Protein AF-W7X7S1-F1 (afdb_monomer_lite)

Secondary structure (DSSP, 8-state):
-PPPPPHHHHHHHHHHHHHHHHHHHHH------SS--HHHHHHHHHHHHHHHHHHHHHTS-HHHHGGGSSTTS-HHHHHHHHHHHHHHHHHHHHTTPPPS-BEEEEETTTTEEEEE-TT--EEEE-----TT-HHHHT-GGGHHHHT-SS--HHHHHHHHHHHHHHHHTT-TTBHHHHHHHSPPPHHHHHHHHHHHHHHHTT-S-TTTTTTS----HHHHHHHHHHHHT-TTSS-HHHHHHHHHHHHHHHHHHHHHHHHHHHHHHHHHHH--

Structure (mmCIF, N/CA/C/O backbone):
data_AF-W7X7S1-F1
#
_entry.id   AF-W7X7S1-F1
#
loop_
_atom_site.group_PDB
_atom_site.id
_atom_site.type_symbol
_atom_site.label_atom_id
_atom_site.label_alt_id
_atom_site.label_comp_id
_atom_site.label_asym_id
_atom_site.label_entity_id
_atom_site.label_seq_id
_atom_site.pdbx_PDB_ins_code
_atom_site.Cartn_x
_atom_site.Cartn_y
_atom_site.Cartn_z
_atom_site.occupancy
_atom_site.B_iso_or_equiv
_atom_site.auth_seq_id
_atom_site.auth_comp_id
_atom_site.auth_asym_id
_atom_site.auth_atom_id
_atom_site.pdbx_PDB_model_num
ATOM 1 N N . MET A 1 1 ? -12.196 8.736 -43.553 1.00 37.75 1 MET A N 1
ATOM 2 C CA . MET A 1 1 ? -12.142 9.401 -42.230 1.00 37.75 1 MET A CA 1
ATOM 3 C C . MET A 1 1 ? -10.917 8.900 -41.478 1.00 37.75 1 MET A C 1
ATOM 5 O O . MET A 1 1 ? -10.893 7.739 -41.091 1.00 37.75 1 MET A O 1
ATOM 9 N N . ALA A 1 2 ? -9.877 9.723 -41.328 1.00 38.47 2 ALA A N 1
ATOM 10 C CA . ALA A 1 2 ? -8.700 9.343 -40.548 1.00 38.47 2 ALA A CA 1
ATOM 11 C C . ALA A 1 2 ? -9.082 9.256 -39.061 1.00 38.47 2 ALA A C 1
ATOM 13 O O . ALA A 1 2 ? -9.626 10.213 -38.507 1.00 38.47 2 ALA A O 1
ATOM 14 N N . LYS A 1 3 ? -8.842 8.102 -38.422 1.00 43.53 3 LYS A N 1
ATOM 15 C CA . LYS A 1 3 ? -9.019 7.946 -36.971 1.00 43.53 3 LYS A CA 1
ATOM 16 C C . LYS A 1 3 ? -8.130 8.980 -36.283 1.00 43.53 3 LYS A C 1
ATOM 18 O O . LYS A 1 3 ? -6.921 8.979 -36.508 1.00 43.53 3 LYS A O 1
ATOM 23 N N . LYS A 1 4 ? -8.724 9.859 -35.463 1.00 41.56 4 LYS A N 1
ATOM 24 C CA . LYS A 1 4 ? -7.955 10.756 -34.592 1.00 41.56 4 LYS A CA 1
ATOM 25 C C . LYS A 1 4 ? -6.937 9.895 -33.829 1.00 41.56 4 LYS A C 1
ATOM 27 O O . LYS A 1 4 ? -7.355 8.886 -33.251 1.00 41.56 4 LYS A O 1
ATOM 32 N N . PRO A 1 5 ? -5.635 10.232 -33.853 1.00 48.69 5 PRO A N 1
ATOM 33 C CA . PRO A 1 5 ? -4.655 9.516 -33.050 1.00 48.69 5 PRO A CA 1
ATOM 34 C C . PRO A 1 5 ? -5.134 9.523 -31.599 1.00 48.69 5 PRO A C 1
ATOM 36 O O . PRO A 1 5 ? -5.687 10.525 -31.134 1.00 48.69 5 PRO A O 1
ATOM 39 N N . SER A 1 6 ? -4.988 8.391 -30.904 1.00 66.31 6 SER A N 1
ATOM 40 C CA . SER A 1 6 ? -5.372 8.317 -29.496 1.00 66.31 6 SER A CA 1
ATOM 41 C C . SER A 1 6 ? -4.680 9.458 -28.747 1.00 66.31 6 SER A C 1
ATOM 43 O O . SER A 1 6 ? -3.518 9.762 -29.018 1.00 66.31 6 SER A O 1
ATOM 45 N N . LEU A 1 7 ? -5.389 10.113 -27.824 1.00 51.47 7 LEU A N 1
ATOM 46 C CA . LEU A 1 7 ? -4.859 11.222 -27.017 1.00 51.47 7 LEU A CA 1
ATOM 47 C C . LEU A 1 7 ? -3.473 10.882 -26.430 1.00 51.47 7 LEU A C 1
ATOM 49 O O . LEU A 1 7 ? -2.584 11.722 -26.364 1.00 51.47 7 LEU A O 1
ATOM 53 N N . TYR A 1 8 ? -3.273 9.603 -26.113 1.00 50.59 8 TYR A N 1
ATOM 54 C CA . TYR A 1 8 ? -2.011 8.996 -25.709 1.00 50.59 8 TYR A CA 1
ATOM 55 C C . TYR A 1 8 ? -0.860 9.164 -26.720 1.00 50.59 8 TYR A C 1
ATOM 57 O O . TYR A 1 8 ? 0.236 9.566 -26.335 1.00 50.59 8 TYR A O 1
ATOM 65 N N . LEU A 1 9 ? -1.084 8.880 -28.007 1.00 58.66 9 LEU A N 1
ATOM 66 C CA . LEU A 1 9 ? -0.082 9.057 -29.068 1.00 58.66 9 LEU A CA 1
ATOM 67 C C . LEU A 1 9 ? 0.233 10.536 -29.317 1.00 58.66 9 LEU A C 1
ATOM 69 O O . LEU A 1 9 ? 1.385 10.881 -29.567 1.00 58.66 9 LEU A O 1
ATOM 73 N N . PHE A 1 10 ? -0.772 11.406 -29.205 1.00 63.91 10 PHE A N 1
ATOM 74 C CA . PHE A 1 10 ? -0.585 12.851 -29.322 1.00 63.91 10 PHE A CA 1
ATOM 75 C C . PHE A 1 10 ? 0.275 13.403 -28.176 1.00 63.91 10 PHE A C 1
ATOM 77 O O . PHE A 1 10 ? 1.285 14.056 -28.426 1.00 63.91 10 PHE A O 1
ATOM 84 N N . ILE A 1 11 ? -0.062 13.051 -26.929 1.00 59.25 11 ILE A N 1
ATOM 85 C CA . ILE A 1 11 ? 0.716 13.418 -25.738 1.00 59.25 11 ILE A CA 1
ATOM 86 C C . ILE A 1 11 ? 2.153 12.884 -25.850 1.00 59.25 11 ILE A C 1
ATOM 88 O O . ILE A 1 11 ? 3.101 13.626 -25.598 1.00 59.25 11 ILE A O 1
ATOM 92 N N . LYS A 1 12 ? 2.338 11.635 -26.307 1.00 62.12 12 LYS A N 1
ATOM 93 C CA . LYS A 1 12 ? 3.671 11.056 -26.554 1.00 62.12 12 LYS A CA 1
ATOM 94 C C . LYS A 1 12 ? 4.497 11.856 -27.563 1.00 62.12 12 LYS A C 1
ATOM 96 O O . LYS A 1 12 ? 5.679 12.079 -27.314 1.00 62.12 12 LYS A O 1
ATOM 101 N N . ASN A 1 13 ? 3.900 12.283 -28.675 1.00 72.06 13 ASN A N 1
ATOM 102 C CA . ASN A 1 13 ? 4.604 13.060 -29.697 1.00 72.06 13 ASN A CA 1
ATOM 103 C C . ASN A 1 13 ? 4.961 14.471 -29.219 1.00 72.06 13 ASN A C 1
ATOM 105 O O . ASN A 1 13 ? 6.082 14.915 -29.450 1.00 72.06 13 ASN A O 1
ATOM 109 N N . GLU A 1 14 ? 4.058 15.156 -28.517 1.00 64.25 14 GLU A N 1
ATOM 110 C CA . GLU A 1 14 ? 4.333 16.495 -27.974 1.00 64.25 14 GLU A CA 1
ATOM 111 C C . GLU A 1 14 ? 5.438 16.473 -26.910 1.00 64.25 14 GLU A C 1
ATOM 113 O O . GLU A 1 14 ? 6.344 17.308 -26.917 1.00 64.25 14 GLU A O 1
ATOM 118 N N . LEU A 1 15 ? 5.438 15.466 -26.036 1.00 58.25 15 LEU A N 1
ATOM 119 C CA . LEU A 1 15 ? 6.494 15.293 -25.037 1.00 58.25 15 LEU A CA 1
ATOM 120 C C . LEU A 1 15 ? 7.846 14.946 -25.668 1.00 58.25 15 LEU A C 1
ATOM 122 O O . LEU A 1 15 ? 8.877 15.459 -25.230 1.00 58.25 15 LEU A O 1
ATOM 126 N N . LEU A 1 16 ? 7.849 14.118 -26.716 1.00 70.00 16 LEU A N 1
ATOM 127 C CA . LEU A 1 16 ? 9.053 13.827 -27.492 1.00 70.00 16 LEU A CA 1
ATOM 128 C C . LEU A 1 16 ? 9.583 15.095 -28.176 1.00 70.00 16 LEU A C 1
ATOM 130 O O . LEU A 1 16 ? 10.784 15.351 -28.146 1.00 70.00 16 LEU A O 1
ATOM 134 N N . LEU A 1 17 ? 8.701 15.925 -28.735 1.00 68.62 17 LEU A N 1
ATOM 135 C CA . LEU A 1 17 ? 9.069 17.208 -29.336 1.00 68.62 17 LEU A CA 1
ATOM 136 C C . LEU A 1 17 ? 9.639 18.187 -28.303 1.00 68.62 17 LEU A C 1
ATOM 138 O O . LEU A 1 17 ? 10.621 18.864 -28.603 1.00 68.62 17 LEU A O 1
ATOM 142 N N . LEU A 1 18 ? 9.080 18.255 -27.092 1.00 59.69 18 LEU A N 1
ATOM 143 C CA . LEU A 1 18 ? 9.618 19.072 -25.997 1.00 59.69 18 LEU A CA 1
ATOM 144 C C . LEU A 1 18 ? 10.996 18.583 -25.537 1.00 59.69 18 LEU A C 1
ATOM 146 O O . LEU A 1 18 ? 11.902 19.397 -25.361 1.00 59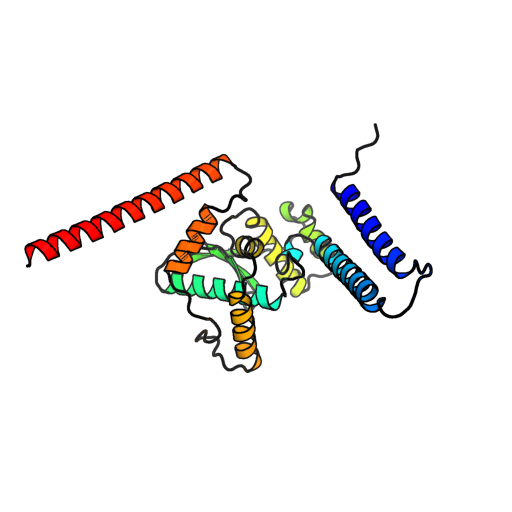.69 18 LEU A O 1
ATOM 150 N N . PHE A 1 19 ? 11.182 17.267 -25.417 1.00 66.25 19 PHE A N 1
ATOM 151 C CA . PHE A 1 19 ? 12.481 16.659 -25.126 1.00 66.25 19 PHE A CA 1
ATOM 152 C C . PHE A 1 19 ? 13.518 17.003 -26.208 1.00 66.25 19 PHE A C 1
ATOM 154 O O . PHE A 1 19 ? 14.609 17.479 -25.897 1.00 66.25 19 PHE A O 1
ATOM 161 N N . LEU A 1 20 ? 13.156 16.861 -27.487 1.00 67.56 20 LEU A N 1
ATOM 162 C CA . LEU A 1 20 ? 14.026 17.197 -28.618 1.00 67.56 20 LEU A CA 1
ATOM 163 C C . LEU A 1 20 ? 14.321 18.702 -28.712 1.00 67.56 20 LEU A C 1
ATOM 165 O O . LEU A 1 20 ? 15.444 19.078 -29.043 1.00 67.56 20 LEU A O 1
ATOM 169 N N . LYS A 1 21 ? 13.358 19.574 -28.384 1.00 65.19 21 LYS A N 1
ATOM 170 C CA . LYS A 1 21 ? 13.568 21.030 -28.280 1.00 65.19 21 LYS A CA 1
ATOM 171 C C . LYS A 1 21 ? 14.512 21.387 -27.129 1.00 65.19 21 LYS A C 1
ATOM 173 O O . LYS A 1 21 ? 15.369 22.245 -27.313 1.00 65.19 21 LYS A O 1
ATOM 178 N N . GLY A 1 22 ? 14.400 20.713 -25.982 1.00 62.06 22 GLY A N 1
ATOM 179 C CA . GLY A 1 22 ? 15.324 20.865 -24.854 1.00 62.06 22 GLY A CA 1
ATOM 180 C C . GLY A 1 22 ? 16.755 20.471 -25.224 1.00 62.06 22 GLY A C 1
ATOM 181 O O . GLY A 1 22 ? 17.686 21.237 -24.983 1.00 62.06 22 GLY A O 1
ATOM 182 N N . ILE A 1 23 ? 16.917 19.335 -25.912 1.00 63.84 23 ILE A N 1
ATOM 183 C CA . ILE A 1 23 ? 18.204 18.907 -26.477 1.00 63.84 23 ILE A CA 1
ATOM 184 C C . ILE A 1 23 ? 18.721 19.947 -27.474 1.00 63.84 23 ILE A C 1
ATOM 186 O O . ILE A 1 23 ? 19.863 20.378 -27.369 1.00 63.84 23 ILE A O 1
ATOM 190 N N . ARG A 1 24 ? 17.887 20.406 -28.410 1.00 63.81 24 ARG A N 1
ATOM 191 C CA . ARG A 1 24 ? 18.268 21.419 -29.404 1.00 63.81 24 ARG A CA 1
ATOM 192 C C . ARG A 1 24 ? 18.730 22.730 -28.758 1.00 63.81 24 ARG A C 1
ATOM 194 O O . ARG A 1 24 ? 19.729 23.288 -29.201 1.00 63.81 24 ARG A O 1
ATOM 201 N N . GLY A 1 25 ? 18.079 23.173 -27.682 1.00 61.69 25 GLY A N 1
ATOM 202 C CA . GLY A 1 25 ? 18.482 24.353 -26.910 1.00 61.69 25 GLY A CA 1
ATOM 203 C C . GLY A 1 25 ? 19.854 24.227 -26.234 1.00 61.69 25 GLY A C 1
ATOM 204 O O . GLY A 1 25 ? 20.519 25.238 -26.030 1.00 61.69 25 GLY A O 1
ATOM 205 N N . LEU A 1 26 ? 20.331 23.006 -25.947 1.00 57.81 26 LEU A N 1
ATOM 206 C CA . LEU A 1 26 ? 21.704 22.774 -25.469 1.00 57.81 26 LEU A CA 1
ATOM 207 C C . LEU A 1 26 ? 22.757 22.989 -26.568 1.00 57.81 26 LEU A C 1
ATOM 209 O O . LEU A 1 26 ? 23.916 23.270 -26.256 1.00 57.81 26 LEU A O 1
ATOM 213 N N . PHE A 1 27 ? 22.362 22.858 -27.837 1.00 60.88 27 PHE A N 1
ATOM 214 C CA . PHE A 1 27 ? 23.253 22.932 -28.997 1.00 60.88 27 PHE A CA 1
ATOM 215 C C . PHE A 1 27 ? 23.104 24.222 -29.817 1.00 60.88 27 PHE A C 1
ATOM 217 O O . PHE A 1 27 ? 24.008 24.548 -30.588 1.00 60.88 27 PHE A O 1
ATOM 224 N N . GLU A 1 28 ? 22.028 24.998 -29.640 1.00 61.91 28 GLU A N 1
ATOM 225 C CA . GLU A 1 28 ? 21.859 26.327 -30.247 1.00 61.91 28 GLU A CA 1
ATOM 226 C C . GLU A 1 28 ? 22.730 27.383 -29.537 1.00 61.91 28 GLU A C 1
ATOM 228 O O . GLU A 1 28 ? 22.270 28.319 -28.890 1.00 61.91 28 GLU A O 1
ATOM 233 N N . ASN A 1 29 ? 24.045 27.247 -29.706 1.00 60.19 29 ASN A N 1
ATOM 234 C CA . ASN A 1 29 ? 25.004 28.324 -29.496 1.00 60.19 29 ASN A CA 1
ATOM 235 C C . ASN A 1 29 ? 24.829 29.365 -30.611 1.00 60.19 29 ASN A C 1
ATOM 237 O O . ASN A 1 29 ? 25.402 29.227 -31.694 1.00 60.19 29 ASN A O 1
ATOM 241 N N . LYS A 1 30 ? 24.104 30.452 -30.344 1.00 53.31 30 LYS A N 1
ATOM 242 C CA . LYS A 1 30 ? 24.307 31.703 -31.085 1.00 53.31 30 LYS A CA 1
ATOM 243 C C . LYS A 1 30 ? 24.617 32.846 -30.129 1.00 53.31 30 LYS A C 1
ATOM 245 O O . LYS A 1 30 ? 23.735 33.469 -29.560 1.00 53.31 30 LYS A O 1
ATOM 250 N N . ALA A 1 31 ? 25.923 33.071 -30.001 1.00 55.34 31 ALA A N 1
ATOM 251 C CA . ALA A 1 31 ? 26.571 34.370 -29.879 1.00 55.34 31 ALA A CA 1
ATOM 252 C C . ALA A 1 31 ? 25.878 35.405 -28.974 1.00 55.34 31 ALA A C 1
ATOM 254 O O . ALA A 1 31 ? 25.166 36.273 -29.469 1.00 55.34 31 ALA A O 1
ATOM 255 N N . ARG A 1 32 ? 26.193 35.382 -27.672 1.00 49.09 32 ARG A N 1
ATOM 256 C CA . ARG A 1 32 ? 26.526 36.590 -26.891 1.00 49.09 32 ARG A CA 1
ATOM 257 C C . ARG A 1 32 ? 27.052 36.221 -25.499 1.00 49.09 32 ARG A C 1
ATOM 259 O O . ARG A 1 32 ? 26.349 35.642 -24.689 1.00 49.09 32 ARG A O 1
ATOM 266 N N . GLU A 1 33 ? 28.319 36.581 -25.313 1.00 51.03 33 GLU A N 1
ATOM 267 C CA . GLU A 1 33 ? 28.999 37.026 -24.091 1.00 51.03 33 GLU A CA 1
ATOM 268 C C . GLU A 1 33 ? 29.070 36.155 -22.822 1.00 51.03 33 GLU A C 1
ATOM 270 O O . GLU A 1 33 ? 28.316 35.226 -22.550 1.00 51.03 33 GLU A O 1
ATOM 275 N N . ARG A 1 34 ? 30.165 36.419 -22.104 1.00 55.31 34 ARG A N 1
ATOM 276 C CA . ARG A 1 34 ? 30.826 35.584 -21.101 1.00 55.31 34 ARG A CA 1
ATOM 277 C C . ARG A 1 34 ? 30.101 35.614 -19.745 1.00 55.31 34 ARG A C 1
ATOM 279 O O . ARG A 1 34 ? 29.514 36.611 -19.353 1.00 55.31 34 ARG A O 1
ATOM 286 N N . SER A 1 35 ? 30.291 34.529 -18.990 1.00 51.25 35 SER A N 1
ATOM 287 C CA . SER A 1 35 ? 30.115 34.389 -17.528 1.00 51.25 35 SER A CA 1
ATOM 288 C C . SER A 1 35 ? 28.756 33.949 -16.947 1.00 51.25 35 SER A C 1
ATOM 290 O O . SER A 1 35 ? 28.737 33.480 -15.816 1.00 51.25 35 SER A O 1
ATOM 292 N N . TYR A 1 36 ? 27.645 33.935 -17.694 1.00 53.59 36 TYR A N 1
ATOM 293 C CA . TYR A 1 36 ? 26.333 33.485 -17.159 1.00 53.59 36 TYR A CA 1
ATOM 294 C C . TYR A 1 36 ? 25.753 32.206 -17.805 1.00 53.59 36 TYR A C 1
ATOM 296 O O . TYR A 1 36 ? 24.580 31.883 -17.641 1.00 53.59 36 TYR A O 1
ATOM 304 N N . ASN A 1 37 ? 26.585 31.412 -18.489 1.00 61.56 37 ASN A N 1
ATOM 305 C CA . ASN A 1 37 ? 26.150 30.232 -19.259 1.00 61.56 37 ASN A CA 1
ATOM 306 C C . ASN A 1 37 ? 26.112 28.901 -18.483 1.00 61.56 37 ASN A C 1
ATOM 308 O O . ASN A 1 37 ? 25.784 27.870 -19.072 1.00 61.56 37 ASN A O 1
ATOM 312 N N . PHE A 1 38 ? 26.455 28.880 -17.191 1.00 71.94 38 PHE A N 1
ATOM 313 C CA . PHE A 1 38 ? 26.419 27.641 -16.406 1.00 71.94 38 PHE A CA 1
ATOM 314 C C . PHE A 1 38 ? 24.986 27.244 -16.034 1.00 71.94 38 PHE A C 1
ATOM 316 O O . PHE A 1 38 ? 24.574 26.118 -16.301 1.00 71.94 38 PHE A O 1
ATOM 323 N N . TYR A 1 39 ? 24.201 28.180 -15.493 1.00 73.00 39 TYR A N 1
ATOM 324 C CA . TYR A 1 39 ? 22.841 27.900 -15.025 1.00 73.00 39 TYR A CA 1
ATOM 325 C C . TYR A 1 39 ? 21.885 27.437 -16.135 1.00 73.00 39 TYR A C 1
ATOM 327 O O . TYR A 1 39 ? 21.202 26.441 -15.909 1.00 73.00 39 TYR A O 1
ATOM 335 N N . PRO A 1 40 ? 21.858 28.034 -17.347 1.00 77.88 40 PRO A N 1
ATOM 336 C CA . PRO A 1 40 ? 21.003 27.541 -18.429 1.00 77.88 40 PRO A CA 1
ATOM 337 C C . PRO A 1 40 ? 21.384 26.133 -18.901 1.00 77.88 40 PRO A C 1
ATOM 339 O O . PRO A 1 40 ? 20.506 25.324 -19.189 1.00 77.88 40 PRO A O 1
ATOM 342 N N . LYS A 1 41 ? 22.684 25.802 -18.932 1.00 76.75 41 LYS A N 1
ATOM 343 C CA . LYS A 1 41 ? 23.166 24.458 -19.295 1.00 76.75 41 LYS A CA 1
ATOM 344 C C . LYS A 1 41 ? 22.854 23.430 -18.212 1.00 76.75 41 LYS A C 1
ATOM 346 O O . LYS A 1 41 ? 22.391 22.340 -18.533 1.00 76.75 41 LYS A O 1
ATOM 351 N N . LEU A 1 42 ? 23.062 23.783 -16.942 1.00 76.88 42 LEU A N 1
ATOM 352 C CA . LEU A 1 42 ? 22.709 22.945 -15.797 1.00 76.88 42 LEU A CA 1
ATOM 353 C C . LEU A 1 42 ? 21.196 22.695 -15.754 1.00 76.88 42 LEU A C 1
ATOM 355 O O . LEU A 1 42 ? 20.767 21.559 -15.573 1.00 76.88 42 LEU A O 1
ATOM 359 N N . PHE A 1 43 ? 20.392 23.735 -15.983 1.00 77.25 43 PHE A N 1
ATOM 360 C CA . PHE A 1 43 ? 18.938 23.633 -16.042 1.00 77.25 43 PHE A CA 1
ATOM 361 C C . PHE A 1 43 ? 18.478 22.805 -17.245 1.00 77.25 43 PHE A C 1
ATOM 363 O O . PHE A 1 43 ? 17.632 21.933 -17.087 1.00 77.25 43 PHE A O 1
ATOM 370 N N . GLY A 1 44 ? 19.070 23.003 -18.427 1.00 78.12 44 GLY A N 1
ATOM 371 C CA . GLY A 1 44 ? 18.778 22.204 -19.620 1.00 78.12 44 GLY A CA 1
ATOM 372 C C . GLY A 1 44 ? 19.141 20.726 -19.445 1.00 78.12 44 GLY A C 1
ATOM 373 O O . GLY A 1 44 ? 18.346 19.851 -19.793 1.00 78.12 44 GLY A O 1
ATOM 374 N N . PHE A 1 45 ? 20.292 20.429 -18.834 1.00 79.81 45 PHE A N 1
ATOM 375 C CA . PHE A 1 45 ? 20.673 19.064 -18.467 1.00 79.81 45 PHE A CA 1
ATOM 376 C C . PHE A 1 45 ? 19.707 18.474 -17.435 1.00 79.81 45 PHE A C 1
ATOM 378 O O . PHE A 1 45 ? 19.206 17.371 -17.633 1.00 79.81 45 PHE A O 1
ATOM 385 N N . GLY A 1 46 ? 19.379 19.227 -16.381 1.00 79.88 46 GLY A N 1
ATOM 386 C CA . GLY A 1 46 ? 18.420 18.824 -15.355 1.00 79.88 46 GLY A CA 1
ATOM 387 C C . GLY A 1 46 ? 17.030 18.543 -15.925 1.00 79.88 46 GLY A C 1
ATOM 388 O O . GLY A 1 46 ? 16.446 17.511 -15.614 1.00 79.88 46 GLY A O 1
ATOM 389 N N . ALA A 1 47 ? 16.529 19.396 -16.819 1.00 78.88 47 ALA A N 1
ATOM 390 C CA . ALA A 1 47 ? 15.250 19.218 -17.501 1.00 78.88 47 ALA A CA 1
ATOM 391 C C . ALA A 1 47 ? 15.262 18.010 -18.448 1.00 78.88 47 ALA A C 1
ATOM 393 O O . ALA A 1 47 ? 14.289 17.261 -18.495 1.00 78.88 47 ALA A O 1
ATOM 394 N N . THR A 1 48 ? 16.368 17.777 -19.163 1.00 78.31 48 THR A N 1
ATOM 395 C CA . THR A 1 48 ? 16.529 16.610 -20.049 1.00 78.31 48 THR A CA 1
ATOM 396 C C . THR A 1 48 ? 16.592 15.314 -19.244 1.00 78.31 48 THR A C 1
ATOM 398 O O . THR A 1 48 ? 15.901 14.349 -19.567 1.00 78.31 48 THR A O 1
ATOM 401 N N . PHE A 1 49 ? 17.376 15.301 -18.163 1.00 81.81 49 PHE A N 1
ATOM 402 C CA . PHE A 1 49 ? 17.480 14.177 -17.238 1.00 81.81 49 PHE A CA 1
ATOM 403 C C . PHE A 1 49 ? 16.119 13.892 -16.599 1.00 81.81 49 PHE A C 1
ATOM 405 O O . PHE A 1 49 ? 15.595 12.789 -16.731 1.00 81.81 49 PHE A O 1
ATOM 412 N N . PHE A 1 50 ? 15.485 14.904 -16.003 1.00 80.25 50 PHE A N 1
ATOM 413 C CA . PHE A 1 50 ? 14.146 14.789 -15.432 1.00 80.25 50 PHE A CA 1
ATOM 414 C C . PHE A 1 50 ? 13.133 14.285 -16.465 1.00 80.25 50 PHE A C 1
ATOM 416 O O . PHE A 1 50 ? 12.420 13.327 -16.187 1.00 80.25 50 PHE A O 1
ATOM 423 N N . GLY A 1 51 ? 13.118 14.856 -17.673 1.00 79.75 51 GLY A N 1
ATOM 424 C CA . GLY A 1 51 ? 12.242 14.439 -18.767 1.00 79.75 51 GLY A CA 1
ATOM 425 C C . GLY A 1 51 ? 12.451 12.981 -19.180 1.00 79.75 51 GLY A C 1
ATOM 426 O O . GLY A 1 51 ? 11.474 12.252 -19.343 1.00 79.75 51 GLY A O 1
ATOM 427 N N . TYR A 1 52 ? 13.702 12.518 -19.277 1.00 83.56 52 TYR A N 1
ATOM 428 C CA . TYR A 1 52 ? 14.024 11.118 -19.568 1.00 83.56 52 TYR A CA 1
ATOM 429 C C . TYR A 1 52 ? 13.519 10.169 -18.475 1.00 83.56 52 TYR A C 1
ATOM 431 O O . TYR A 1 52 ? 12.837 9.189 -18.782 1.00 83.56 52 TYR A O 1
ATOM 439 N N . PHE A 1 53 ? 13.805 10.458 -17.200 1.00 81.06 53 PHE A N 1
ATOM 440 C CA . PHE A 1 53 ? 13.317 9.631 -16.091 1.00 81.06 53 PHE A CA 1
ATOM 441 C C . PHE A 1 53 ? 11.793 9.672 -15.984 1.00 81.06 53 PHE A C 1
ATOM 443 O O . PHE A 1 53 ? 11.178 8.647 -15.693 1.00 81.06 53 PHE A O 1
ATOM 450 N N . TRP A 1 54 ? 11.181 10.818 -16.278 1.00 80.19 54 TRP A N 1
ATOM 451 C CA . TRP A 1 54 ? 9.735 10.990 -16.241 1.00 80.19 54 TRP A CA 1
ATOM 452 C C . TRP A 1 54 ? 9.072 10.163 -17.327 1.00 80.19 54 TRP A C 1
ATOM 454 O O . TRP A 1 54 ? 8.198 9.357 -17.023 1.00 80.19 54 TRP A O 1
ATOM 464 N N . LEU A 1 55 ? 9.560 10.256 -18.564 1.00 77.25 55 LEU A N 1
ATOM 465 C CA . LEU A 1 55 ? 9.091 9.423 -19.668 1.00 77.25 55 LEU A CA 1
ATOM 466 C C . LEU A 1 55 ? 9.301 7.937 -19.379 1.00 77.25 55 LEU A C 1
ATOM 468 O O . LEU A 1 55 ? 8.373 7.147 -19.544 1.00 77.25 55 LEU A O 1
ATOM 472 N N . LYS A 1 56 ? 10.485 7.545 -18.896 1.00 81.31 56 LYS A N 1
ATOM 473 C CA . LYS A 1 56 ? 10.768 6.153 -18.523 1.00 81.31 56 LYS A CA 1
ATOM 474 C C . LYS A 1 56 ? 9.798 5.652 -17.452 1.00 81.31 56 LYS A C 1
ATOM 476 O O . LYS A 1 56 ? 9.381 4.500 -17.524 1.00 81.31 56 LYS A O 1
ATOM 481 N N . GLN A 1 57 ? 9.425 6.497 -16.491 1.00 79.44 57 GLN A N 1
ATOM 482 C CA . GLN A 1 57 ? 8.445 6.158 -15.464 1.00 79.44 57 GLN A CA 1
ATOM 483 C C . GLN A 1 57 ? 7.031 6.041 -16.046 1.00 79.44 57 GLN A C 1
ATOM 485 O O . GLN A 1 57 ? 6.383 5.028 -15.815 1.00 79.44 57 GLN A O 1
ATOM 490 N N . GLN A 1 58 ? 6.590 7.000 -16.869 1.00 75.44 58 GLN A N 1
ATOM 491 C CA . GLN A 1 58 ? 5.270 6.991 -17.522 1.00 75.44 58 GLN A CA 1
ATOM 492 C C . GLN A 1 58 ? 5.074 5.820 -18.500 1.00 75.44 58 GLN A C 1
ATOM 494 O O . GLN A 1 58 ? 3.946 5.430 -18.790 1.00 75.44 58 GLN A O 1
ATOM 499 N N . LEU A 1 59 ? 6.165 5.258 -19.028 1.00 77.50 59 LEU A N 1
ATOM 500 C CA . LEU A 1 59 ? 6.135 4.096 -19.919 1.00 77.50 59 LEU A CA 1
ATOM 501 C C . LEU A 1 59 ? 6.019 2.753 -19.185 1.00 77.50 59 LEU A C 1
ATOM 503 O O . LEU A 1 59 ? 5.738 1.746 -19.835 1.00 77.50 59 LEU A O 1
ATOM 507 N N . LYS A 1 60 ? 6.245 2.705 -17.867 1.00 77.62 60 LYS A N 1
ATOM 508 C CA . LYS A 1 60 ? 6.036 1.482 -17.078 1.00 77.62 60 LYS A CA 1
ATOM 509 C C . LYS A 1 60 ? 4.542 1.170 -16.972 1.00 77.62 60 LYS A C 1
ATOM 511 O O . LYS A 1 60 ? 3.721 2.081 -17.014 1.00 77.62 60 LYS A O 1
ATOM 516 N N . PHE A 1 61 ? 4.186 -0.100 -16.791 1.00 76.75 61 PHE A N 1
ATOM 517 C CA . PHE A 1 61 ? 2.812 -0.471 -16.443 1.00 76.75 61 PHE A CA 1
ATOM 518 C C . PHE A 1 61 ? 2.413 0.134 -15.096 1.00 76.75 61 PHE A C 1
ATOM 520 O O . PHE A 1 61 ? 3.269 0.305 -14.234 1.00 76.75 61 PHE A O 1
ATOM 527 N N . GLU A 1 62 ? 1.121 0.404 -14.893 1.00 74.88 62 GLU A N 1
ATOM 528 C CA . GLU A 1 62 ? 0.601 1.000 -13.652 1.00 74.88 62 GLU A CA 1
ATOM 529 C C . GLU A 1 62 ? 1.102 0.252 -12.408 1.00 74.88 62 GLU A C 1
ATOM 531 O O . GLU A 1 62 ? 1.641 0.870 -11.493 1.00 74.88 62 GLU A O 1
ATOM 536 N N . PHE A 1 63 ? 1.045 -1.084 -12.427 1.00 80.12 63 PHE A N 1
ATOM 537 C CA . PHE A 1 63 ? 1.582 -1.928 -11.359 1.00 80.12 63 PHE A CA 1
ATOM 538 C C . PHE A 1 63 ? 3.070 -1.678 -11.066 1.00 80.12 63 PHE A C 1
ATOM 540 O O . PHE A 1 63 ? 3.470 -1.623 -9.911 1.00 80.12 63 PHE A O 1
ATOM 547 N N . ASP A 1 64 ? 3.900 -1.489 -12.092 1.00 78.75 64 ASP A N 1
ATOM 548 C CA . ASP A 1 64 ? 5.332 -1.207 -11.926 1.00 78.75 64 ASP A CA 1
ATOM 549 C C . ASP A 1 64 ? 5.604 0.259 -11.545 1.00 78.75 64 ASP A C 1
ATOM 551 O O . ASP A 1 64 ? 6.688 0.594 -11.059 1.00 78.75 64 ASP A O 1
ATOM 555 N N . GLN A 1 65 ? 4.641 1.153 -11.787 1.00 77.69 65 GLN A N 1
ATOM 556 C CA . GLN A 1 65 ? 4.706 2.546 -11.355 1.00 77.69 65 GLN A CA 1
ATOM 557 C C . GLN A 1 65 ? 4.342 2.709 -9.884 1.00 77.69 65 GLN A C 1
ATOM 559 O O . GLN A 1 65 ? 4.801 3.672 -9.273 1.00 77.69 65 GLN A O 1
ATOM 564 N N . ARG A 1 66 ? 3.563 1.779 -9.320 1.00 74.31 66 ARG A N 1
ATOM 565 C CA . ARG A 1 66 ? 3.053 1.810 -7.946 1.00 74.31 66 ARG A CA 1
ATOM 566 C C . ARG A 1 66 ? 4.114 2.243 -6.909 1.00 74.31 66 ARG A C 1
ATOM 568 O O . ARG A 1 66 ? 3.932 3.283 -6.274 1.00 74.31 66 ARG A O 1
ATOM 575 N N . PRO A 1 67 ? 5.303 1.613 -6.822 1.00 73.31 67 PRO A N 1
ATOM 576 C CA . PRO A 1 67 ? 6.311 2.037 -5.849 1.00 73.31 67 PRO A CA 1
ATOM 577 C C . PRO A 1 67 ? 6.819 3.483 -6.015 1.00 73.31 67 PRO A C 1
ATOM 579 O O . PRO A 1 67 ? 7.394 4.036 -5.081 1.00 73.31 67 PRO A O 1
ATOM 582 N N . GLN A 1 68 ? 6.667 4.096 -7.198 1.00 72.94 68 GLN A N 1
ATOM 583 C CA . GLN A 1 68 ? 7.261 5.390 -7.557 1.00 72.94 68 GLN A CA 1
ATOM 584 C C . GLN A 1 68 ? 6.425 6.168 -8.593 1.00 72.94 68 GLN A C 1
ATOM 586 O O . GLN A 1 68 ? 6.926 6.527 -9.659 1.00 72.94 68 GLN A O 1
ATOM 591 N N . ILE A 1 69 ? 5.145 6.456 -8.334 1.00 67.50 69 ILE A N 1
ATOM 592 C CA . ILE A 1 69 ? 4.296 7.172 -9.321 1.00 67.50 69 ILE A CA 1
ATOM 593 C C . ILE A 1 69 ? 4.926 8.501 -9.754 1.00 67.50 69 ILE A C 1
ATOM 595 O O . ILE A 1 69 ? 4.841 8.907 -10.914 1.00 67.50 69 ILE A O 1
ATOM 599 N N . ASN A 1 70 ? 5.618 9.152 -8.823 1.00 69.75 70 ASN A N 1
ATOM 600 C CA . ASN A 1 70 ? 6.473 10.289 -9.098 1.00 69.75 70 ASN A CA 1
ATOM 601 C C . ASN A 1 70 ? 7.939 9.869 -8.906 1.00 69.75 70 ASN A C 1
ATOM 603 O O . ASN A 1 70 ? 8.277 9.246 -7.905 1.00 69.75 70 ASN A O 1
ATOM 607 N N . ILE A 1 71 ? 8.811 10.256 -9.841 1.00 71.75 71 ILE A N 1
ATOM 608 C CA . ILE A 1 71 ? 10.272 10.036 -9.789 1.00 71.75 71 ILE A CA 1
ATOM 609 C C . ILE A 1 71 ? 10.873 10.561 -8.480 1.00 71.75 71 ILE A C 1
ATOM 611 O O . ILE A 1 71 ? 11.887 10.062 -8.005 1.00 71.75 71 ILE A O 1
ATOM 615 N N . LEU A 1 72 ? 10.244 11.582 -7.895 1.00 73.88 72 LEU A N 1
ATOM 616 C CA . LEU A 1 72 ? 10.656 12.186 -6.632 1.00 73.88 72 LEU A CA 1
ATOM 617 C C . LEU A 1 72 ? 10.349 11.316 -5.407 1.00 73.88 72 LEU A C 1
ATOM 619 O O . LEU A 1 72 ? 10.678 11.719 -4.295 1.00 73.88 72 LEU A O 1
ATOM 623 N N . ILE A 1 73 ? 9.696 10.167 -5.588 1.00 81.12 73 ILE A N 1
ATOM 624 C CA . ILE A 1 73 ? 9.426 9.181 -4.544 1.00 81.12 73 ILE A CA 1
ATOM 625 C C . ILE A 1 73 ? 10.446 8.053 -4.692 1.00 81.12 73 ILE A C 1
ATOM 627 O O . ILE A 1 73 ? 10.281 7.197 -5.559 1.00 81.12 73 ILE A O 1
ATOM 631 N N . PRO A 1 74 ? 11.505 8.013 -3.868 1.00 84.38 74 PRO A N 1
ATOM 632 C CA . PRO A 1 74 ? 12.441 6.905 -3.883 1.00 84.38 74 PRO A CA 1
ATOM 633 C C . PRO A 1 74 ? 11.781 5.614 -3.394 1.00 84.38 74 PRO A C 1
ATOM 635 O O . PRO A 1 74 ? 10.946 5.623 -2.486 1.00 84.38 74 PRO A O 1
ATOM 638 N N . GLU A 1 75 ? 12.239 4.483 -3.933 1.00 85.75 75 GLU A N 1
ATOM 639 C CA . GLU A 1 75 ? 11.697 3.152 -3.619 1.00 85.75 75 GLU A CA 1
ATOM 640 C C . GLU A 1 75 ? 11.785 2.831 -2.128 1.00 85.75 75 GLU A C 1
ATOM 642 O O . GLU A 1 75 ? 10.837 2.318 -1.540 1.00 85.75 75 GLU A O 1
ATOM 647 N N . PHE A 1 76 ? 12.903 3.189 -1.492 1.00 88.12 76 PHE A N 1
ATOM 648 C CA . PHE A 1 76 ? 13.111 2.922 -0.072 1.00 88.12 76 PHE A CA 1
ATOM 649 C C . PHE A 1 76 ? 12.100 3.670 0.813 1.00 88.12 76 PHE A C 1
ATOM 651 O O . PHE A 1 76 ? 11.698 3.147 1.852 1.00 88.12 76 PHE A O 1
ATOM 658 N N . ILE A 1 77 ? 11.635 4.857 0.392 1.00 90.50 77 ILE A N 1
ATOM 659 C CA . ILE A 1 77 ? 10.595 5.597 1.119 1.00 90.50 77 ILE A CA 1
ATOM 660 C C . ILE A 1 77 ? 9.258 4.896 0.969 1.00 90.50 77 ILE A C 1
ATOM 662 O O . ILE A 1 77 ? 8.567 4.700 1.967 1.00 90.50 77 ILE A O 1
ATOM 666 N N . TYR A 1 78 ? 8.897 4.502 -0.254 1.00 89.88 78 TYR A N 1
ATOM 667 C CA . TYR A 1 78 ? 7.663 3.758 -0.489 1.00 89.88 78 TYR A CA 1
ATOM 668 C C . TYR A 1 78 ? 7.643 2.463 0.322 1.00 89.88 78 TYR A C 1
ATOM 670 O O . TYR A 1 78 ? 6.686 2.207 1.053 1.00 89.88 78 TYR A O 1
ATOM 678 N N . LYS A 1 79 ? 8.733 1.690 0.261 1.00 90.06 79 LYS A N 1
ATOM 679 C CA . LYS A 1 79 ? 8.892 0.443 1.009 1.00 90.06 79 LYS A CA 1
ATOM 680 C C . LYS A 1 79 ? 8.752 0.670 2.513 1.00 90.06 79 LYS A C 1
ATOM 682 O O . LYS A 1 79 ? 7.912 0.029 3.140 1.00 90.06 79 LYS A O 1
ATOM 687 N N . SER A 1 80 ? 9.503 1.621 3.074 1.00 91.38 80 SER A N 1
ATOM 688 C CA . SER A 1 80 ? 9.418 1.953 4.501 1.00 91.38 80 SER A CA 1
ATOM 689 C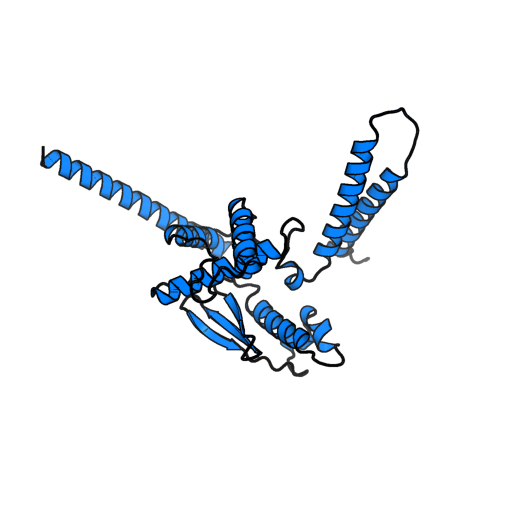 C . SER A 1 80 ? 8.002 2.371 4.903 1.00 91.38 80 SER A C 1
ATOM 691 O O . SER A 1 80 ? 7.480 1.904 5.915 1.00 91.38 80 SER A O 1
ATOM 693 N N . ARG A 1 81 ? 7.335 3.194 4.086 1.00 91.06 81 ARG A N 1
ATOM 694 C CA . ARG A 1 81 ? 5.960 3.634 4.337 1.00 91.06 81 ARG A CA 1
ATOM 695 C C . ARG A 1 81 ? 4.981 2.465 4.315 1.00 91.06 81 ARG A C 1
ATOM 697 O O . ARG A 1 81 ? 4.139 2.366 5.206 1.00 91.06 81 ARG A O 1
ATOM 704 N N . ARG A 1 82 ? 5.088 1.590 3.316 1.00 92.19 82 ARG A N 1
ATOM 705 C CA . ARG A 1 82 ? 4.235 0.409 3.180 1.00 92.19 82 ARG A CA 1
ATOM 706 C C . ARG A 1 82 ? 4.383 -0.512 4.378 1.00 92.19 82 ARG A C 1
ATOM 708 O O . ARG A 1 82 ? 3.382 -0.849 5.000 1.00 92.19 82 ARG A O 1
ATOM 715 N N . GLU A 1 83 ? 5.612 -0.868 4.730 1.00 91.38 83 GLU A N 1
ATOM 716 C CA . GLU A 1 83 ? 5.874 -1.750 5.866 1.00 91.38 83 GLU A CA 1
ATOM 717 C C . GLU A 1 83 ? 5.430 -1.131 7.194 1.00 91.38 83 GLU A C 1
ATOM 719 O O . GLU A 1 83 ? 4.802 -1.815 7.999 1.00 91.38 83 GLU A O 1
ATOM 724 N N . HIS A 1 84 ? 5.650 0.176 7.384 1.00 91.94 84 HIS A N 1
ATOM 725 C CA . HIS A 1 84 ? 5.158 0.901 8.558 1.00 91.94 84 HIS A CA 1
ATOM 726 C C . HIS A 1 84 ? 3.635 0.801 8.666 1.00 91.94 84 HIS A C 1
ATOM 728 O O . HIS A 1 84 ? 3.124 0.467 9.730 1.00 91.94 84 HIS A O 1
ATOM 734 N N . HIS A 1 85 ? 2.901 1.020 7.571 1.00 91.56 85 HIS A N 1
ATOM 735 C CA . HIS A 1 85 ? 1.446 0.870 7.561 1.00 91.56 85 HIS A CA 1
ATOM 736 C C . HIS A 1 85 ? 1.002 -0.572 7.839 1.00 91.56 85 HIS A C 1
ATOM 738 O O . HIS A 1 85 ? 0.144 -0.768 8.696 1.00 91.56 85 HIS A O 1
ATOM 744 N N . VAL A 1 86 ? 1.588 -1.569 7.168 1.00 91.69 86 VAL A N 1
ATOM 745 C CA . VAL A 1 86 ? 1.253 -2.992 7.369 1.00 91.69 86 VAL A CA 1
ATOM 746 C C . VAL A 1 86 ? 1.454 -3.406 8.827 1.00 91.69 86 VAL A C 1
ATOM 748 O O . VAL A 1 86 ? 0.543 -3.967 9.435 1.00 91.69 86 VAL A O 1
ATOM 751 N N . TYR A 1 87 ? 2.606 -3.073 9.413 1.00 90.94 87 TYR A N 1
ATOM 752 C CA . TYR A 1 87 ? 2.898 -3.350 10.819 1.00 90.94 87 TYR A CA 1
ATOM 753 C C . TYR A 1 87 ? 1.824 -2.779 11.746 1.00 90.94 87 TYR A C 1
ATOM 755 O O . TYR A 1 87 ? 1.307 -3.450 12.639 1.00 90.94 87 TYR A O 1
ATOM 763 N N . TRP A 1 88 ? 1.461 -1.528 11.508 1.00 90.06 88 TRP A N 1
ATOM 764 C CA . TRP A 1 88 ? 0.497 -0.810 12.318 1.00 90.06 88 TRP A CA 1
ATOM 765 C C . TRP A 1 88 ? -0.928 -1.357 12.182 1.00 90.06 88 TRP A C 1
ATOM 767 O O . TRP A 1 88 ? -1.653 -1.427 13.176 1.00 90.06 88 TRP A O 1
ATOM 777 N N . GLU A 1 89 ? -1.313 -1.826 10.996 1.00 90.69 89 GLU A N 1
ATOM 778 C CA . GLU A 1 89 ? -2.559 -2.571 10.801 1.00 90.69 89 GLU A CA 1
ATOM 779 C C . GLU A 1 89 ? -2.543 -3.912 11.560 1.00 90.69 89 GLU A C 1
ATOM 781 O O . GLU A 1 89 ? -3.509 -4.227 12.258 1.00 90.69 89 GLU A O 1
ATOM 786 N N . MET A 1 90 ? -1.430 -4.656 11.535 1.00 88.50 90 MET A N 1
ATOM 787 C CA . MET A 1 90 ? -1.285 -5.892 12.326 1.00 88.50 90 MET A CA 1
ATOM 788 C C . MET A 1 90 ? -1.358 -5.624 13.833 1.00 88.50 90 MET A C 1
ATOM 790 O O . MET A 1 90 ? -2.070 -6.316 14.562 1.00 88.50 90 MET A O 1
ATOM 794 N N . SER A 1 91 ? -0.685 -4.574 14.306 1.00 89.38 91 SER A N 1
ATOM 795 C CA . SER A 1 91 ? -0.718 -4.142 15.708 1.00 89.38 91 SER A CA 1
ATOM 796 C C . SER A 1 91 ? -2.133 -3.763 16.165 1.00 89.38 91 SER A C 1
ATOM 798 O O . SER A 1 91 ? -2.505 -3.970 17.321 1.00 89.38 91 SER A O 1
ATOM 800 N N . ARG A 1 92 ? -2.967 -3.212 15.275 1.00 89.00 92 ARG A N 1
ATOM 801 C CA . ARG A 1 92 ? -4.380 -2.942 15.578 1.00 89.00 92 ARG A CA 1
ATOM 802 C C . ARG A 1 92 ? -5.185 -4.225 15.732 1.00 89.00 92 ARG A C 1
ATOM 804 O O . ARG A 1 92 ? -5.906 -4.336 16.723 1.00 89.00 92 ARG A O 1
ATOM 811 N N . LEU A 1 93 ? -5.021 -5.180 14.818 1.00 89.12 93 LEU A N 1
ATOM 812 C CA . LEU A 1 93 ? -5.688 -6.483 14.905 1.00 89.12 93 LEU A CA 1
ATOM 813 C C . LEU A 1 93 ? -5.325 -7.215 16.196 1.00 89.12 93 LEU A C 1
ATOM 815 O O . LEU A 1 93 ? -6.215 -7.694 16.893 1.00 89.12 93 LEU A O 1
ATOM 819 N N . ALA A 1 94 ? -4.043 -7.212 16.568 1.00 88.69 94 ALA A N 1
ATOM 820 C CA . ALA A 1 94 ? -3.571 -7.806 17.819 1.00 88.69 94 ALA A CA 1
ATOM 821 C C . ALA A 1 94 ? -4.202 -7.162 19.071 1.00 88.69 94 ALA A C 1
ATOM 823 O O . ALA A 1 94 ? -4.360 -7.816 20.096 1.00 88.69 94 ALA A O 1
ATOM 824 N N . ARG A 1 95 ? -4.609 -5.888 18.984 1.00 88.75 95 ARG A N 1
ATOM 825 C CA . ARG A 1 95 ? -5.326 -5.152 20.041 1.00 88.75 95 ARG A CA 1
ATOM 826 C C . ARG A 1 95 ? -6.855 -5.279 19.943 1.00 88.75 95 ARG A C 1
ATOM 828 O O . ARG A 1 95 ? -7.563 -4.505 20.584 1.00 88.75 95 ARG A O 1
ATOM 835 N N . GLY A 1 96 ? -7.374 -6.183 19.109 1.00 88.88 96 GLY A N 1
ATOM 836 C CA . GLY A 1 96 ? -8.813 -6.377 18.897 1.00 88.88 96 GLY A CA 1
ATOM 837 C C . GLY A 1 96 ? -9.501 -5.241 18.131 1.00 88.88 96 GLY A C 1
ATOM 838 O O . GLY A 1 96 ? -10.722 -5.112 18.184 1.00 88.88 96 GLY A O 1
ATOM 839 N N . LYS A 1 97 ? -8.741 -4.388 17.431 1.00 88.44 97 LYS A N 1
ATOM 840 C CA . LYS A 1 97 ? -9.279 -3.271 16.637 1.00 88.44 97 LYS A CA 1
ATOM 841 C C . LYS A 1 97 ? -9.332 -3.641 15.159 1.00 88.44 97 LYS A C 1
ATOM 843 O O . LYS A 1 97 ? -8.460 -4.338 14.656 1.00 88.44 97 LYS A O 1
ATOM 848 N N . SER A 1 98 ? -10.308 -3.097 14.433 1.00 87.19 98 SER A N 1
ATOM 849 C CA . SER A 1 98 ? -10.390 -3.269 12.979 1.00 87.19 98 SER A CA 1
ATOM 850 C C . SER A 1 98 ? -9.249 -2.545 12.255 1.00 87.19 98 SER A C 1
ATOM 852 O O . SER A 1 98 ? -8.766 -1.490 12.715 1.00 87.19 98 SER A O 1
ATOM 854 N N . THR A 1 99 ? -8.873 -3.072 11.090 1.00 88.56 99 THR A N 1
ATOM 855 C CA . THR A 1 99 ? -7.911 -2.427 10.196 1.00 88.56 99 THR A CA 1
ATOM 856 C C . THR A 1 99 ? -8.566 -1.325 9.374 1.00 88.56 99 THR A C 1
ATOM 858 O O . THR A 1 99 ? -9.782 -1.294 9.148 1.00 88.56 99 THR A O 1
ATOM 861 N N . THR A 1 100 ? -7.748 -0.365 8.961 1.00 87.56 100 THR A N 1
ATOM 862 C CA . THR A 1 100 ? -8.157 0.718 8.061 1.00 87.56 100 THR A CA 1
ATOM 863 C C . THR A 1 100 ? -8.041 0.268 6.613 1.00 87.56 100 THR A C 1
ATOM 865 O O . THR A 1 100 ? -8.960 0.477 5.813 1.00 87.56 100 THR A O 1
ATOM 868 N N . PHE A 1 101 ? -6.918 -0.381 6.308 1.00 90.62 101 PHE A N 1
ATOM 869 C CA . PHE A 1 101 ? -6.556 -0.806 4.970 1.00 90.62 101 PHE A CA 1
ATOM 870 C C . PHE A 1 101 ? -6.637 -2.310 4.823 1.00 90.62 101 PHE A C 1
ATOM 872 O O . PHE A 1 101 ? -6.198 -3.075 5.684 1.00 90.62 101 PHE A O 1
ATOM 879 N N . THR A 1 102 ? -7.119 -2.716 3.663 1.00 90.12 102 THR A N 1
ATOM 880 C CA . THR A 1 102 ? -6.867 -4.056 3.169 1.00 90.12 102 THR A CA 1
ATOM 881 C C . THR A 1 102 ? -5.508 -4.072 2.498 1.00 90.12 102 THR A C 1
ATOM 883 O O . THR A 1 102 ? -5.132 -3.094 1.852 1.00 90.12 102 THR A O 1
ATOM 886 N N . HIS A 1 103 ? -4.767 -5.154 2.636 1.00 91.06 103 HIS A N 1
ATOM 887 C CA . HIS A 1 103 ? -3.456 -5.268 2.014 1.00 91.06 103 HIS A CA 1
ATOM 888 C C . HIS A 1 103 ? -3.127 -6.733 1.793 1.00 91.06 103 HIS A C 1
ATOM 890 O O . HIS A 1 103 ? -3.693 -7.618 2.436 1.00 91.06 103 HIS A O 1
ATOM 896 N N . TYR A 1 104 ? -2.207 -6.976 0.873 1.00 90.00 104 TYR A N 1
ATOM 897 C CA . TYR A 1 104 ? -1.684 -8.302 0.619 1.00 90.00 104 TYR A CA 1
ATOM 898 C C . TYR A 1 104 ? -0.200 -8.359 0.957 1.00 90.00 104 TYR A C 1
ATOM 900 O O . TYR A 1 104 ? 0.534 -7.369 0.837 1.00 90.00 104 TYR A O 1
ATOM 908 N N . ILE A 1 105 ? 0.238 -9.524 1.412 1.00 88.19 105 ILE A N 1
ATOM 909 C CA . ILE A 1 105 ? 1.627 -9.781 1.770 1.00 88.19 105 ILE A CA 1
ATOM 910 C C . ILE A 1 105 ? 2.053 -11.045 1.039 1.00 88.19 105 ILE A C 1
ATOM 912 O O . ILE A 1 105 ? 1.312 -12.026 0.968 1.00 88.19 105 ILE A O 1
ATOM 916 N N . TRP A 1 106 ? 3.243 -10.984 0.456 1.00 86.56 106 TRP A N 1
ATOM 917 C CA . TRP A 1 106 ? 3.912 -12.158 -0.069 1.00 86.56 106 TRP A CA 1
ATOM 918 C C . TRP A 1 106 ? 4.591 -12.892 1.083 1.00 86.56 106 TRP A C 1
ATOM 920 O O . TRP A 1 106 ? 5.416 -12.303 1.785 1.00 86.56 106 TRP A O 1
ATOM 930 N N . ASP A 1 107 ? 4.250 -14.161 1.258 1.00 85.31 107 ASP A N 1
ATOM 931 C CA . ASP A 1 107 ? 4.952 -15.049 2.168 1.00 85.31 107 ASP A CA 1
ATOM 932 C C . ASP A 1 107 ? 6.071 -15.787 1.426 1.00 85.31 107 ASP A C 1
ATOM 934 O O . ASP A 1 107 ? 5.832 -16.565 0.495 1.00 85.31 107 ASP A O 1
ATOM 938 N N . ASP A 1 108 ? 7.309 -15.538 1.846 1.00 83.12 108 ASP A N 1
ATOM 939 C CA . ASP A 1 108 ? 8.482 -16.174 1.262 1.00 83.12 108 ASP A CA 1
ATOM 940 C C . ASP A 1 108 ? 8.589 -17.663 1.614 1.00 83.12 108 ASP A C 1
ATOM 942 O O . ASP A 1 108 ? 9.222 -18.391 0.843 1.00 83.12 108 ASP A O 1
ATOM 946 N N . GLU A 1 109 ? 7.973 -18.132 2.703 1.00 84.62 109 GLU A N 1
ATOM 947 C CA . GLU A 1 109 ? 8.014 -19.543 3.107 1.00 84.62 109 GLU A CA 1
ATOM 948 C C . GLU A 1 109 ? 7.000 -20.373 2.317 1.00 84.62 109 GLU A C 1
ATOM 950 O O . GLU A 1 109 ? 7.378 -21.319 1.622 1.00 84.62 109 GLU A O 1
ATOM 955 N N . SER A 1 110 ? 5.721 -19.984 2.345 1.00 81.50 110 SER A N 1
ATOM 956 C CA . SER A 1 110 ? 4.667 -20.708 1.618 1.00 81.50 110 SER A CA 1
ATOM 957 C C . SER A 1 110 ? 4.626 -20.417 0.115 1.00 81.50 110 SER A C 1
ATOM 959 O O . SER A 1 110 ? 3.953 -21.140 -0.626 1.00 81.50 110 SER A O 1
ATOM 961 N N . LYS A 1 111 ? 5.352 -19.391 -0.360 1.00 83.12 111 LYS A N 1
ATOM 962 C CA . LYS A 1 111 ? 5.320 -18.901 -1.751 1.00 83.12 111 LYS A CA 1
ATOM 963 C C . LYS A 1 111 ? 3.904 -18.529 -2.201 1.00 83.12 111 LYS A C 1
ATOM 965 O O . LYS A 1 111 ? 3.501 -18.830 -3.327 1.00 83.12 111 LYS A O 1
ATOM 970 N N . MET A 1 112 ? 3.141 -17.890 -1.316 1.00 84.81 112 MET A N 1
ATOM 971 C CA . MET A 1 112 ? 1.764 -17.471 -1.580 1.00 84.81 112 MET A CA 1
ATOM 972 C C . MET A 1 112 ? 1.549 -16.006 -1.232 1.00 84.81 112 MET A C 1
ATOM 974 O O . MET A 1 112 ? 2.245 -15.423 -0.401 1.00 84.81 112 MET A O 1
ATOM 978 N N . VAL A 1 113 ? 0.533 -15.421 -1.860 1.00 85.81 113 VAL A N 1
ATOM 979 C CA . VAL A 1 113 ? -0.014 -14.141 -1.425 1.00 85.81 113 VAL A CA 1
ATOM 980 C C . VAL A 1 113 ? -1.186 -14.425 -0.499 1.00 85.81 113 VAL A C 1
ATOM 982 O O . VAL A 1 113 ? -2.111 -15.161 -0.855 1.00 85.81 113 VAL A O 1
ATOM 985 N N . TYR A 1 114 ? -1.160 -13.821 0.683 1.00 88.00 114 TYR A N 1
ATOM 986 C CA . TYR A 1 114 ? -2.326 -13.769 1.550 1.00 88.00 114 TYR A CA 1
ATOM 987 C C . TYR A 1 114 ? -2.832 -12.337 1.636 1.00 88.00 114 TYR A C 1
ATOM 989 O O . TYR A 1 114 ? -2.070 -11.369 1.706 1.00 88.00 114 TYR A O 1
ATOM 997 N N . TYR A 1 115 ? -4.149 -12.222 1.585 1.00 88.06 115 TYR A N 1
ATOM 998 C CA . TYR A 1 115 ? -4.870 -10.970 1.665 1.00 88.06 115 TYR A CA 1
ATOM 999 C C . TYR A 1 115 ? -5.489 -10.830 3.042 1.00 88.06 115 TYR A C 1
ATOM 1001 O O . TYR A 1 115 ? -6.065 -11.784 3.569 1.00 88.06 115 TYR A O 1
ATOM 1009 N N . ILE A 1 116 ? -5.394 -9.630 3.596 1.00 89.06 116 ILE A N 1
ATOM 1010 C CA . ILE A 1 116 ? -5.977 -9.288 4.882 1.00 89.06 116 ILE A CA 1
ATOM 1011 C C . ILE A 1 116 ? -7.071 -8.261 4.645 1.00 89.06 116 ILE A C 1
ATOM 1013 O O . ILE A 1 116 ? -6.826 -7.167 4.124 1.00 89.06 116 ILE A O 1
ATOM 1017 N N . ASP A 1 117 ? -8.291 -8.627 5.032 1.00 87.81 117 ASP A N 1
ATOM 1018 C CA . ASP A 1 117 ? -9.436 -7.733 4.949 1.00 87.81 117 ASP A CA 1
ATOM 1019 C C . ASP A 1 117 ? -9.480 -6.726 6.118 1.00 87.81 117 ASP A C 1
ATOM 1021 O O . ASP A 1 117 ? -8.638 -6.711 7.020 1.00 87.81 117 ASP A O 1
ATOM 1025 N N . LYS A 1 118 ? -10.512 -5.875 6.127 1.00 83.94 118 LYS A N 1
ATOM 1026 C CA . LYS A 1 118 ? -10.720 -4.868 7.182 1.00 83.94 118 LYS A CA 1
ATOM 1027 C C . LYS A 1 118 ? -10.992 -5.438 8.577 1.00 83.94 118 LYS A C 1
ATOM 1029 O O . LYS A 1 118 ? -10.886 -4.739 9.587 1.00 83.94 118 LYS A O 1
ATOM 1034 N N . LYS A 1 119 ? -11.452 -6.684 8.620 1.00 85.00 119 LYS A N 1
ATOM 1035 C CA . LYS A 1 119 ? -11.788 -7.423 9.835 1.00 85.00 119 LYS A CA 1
ATOM 1036 C C . LYS A 1 119 ? -10.621 -8.302 10.293 1.00 85.00 119 LYS A C 1
ATOM 1038 O O . LYS A 1 119 ? -10.756 -8.981 11.303 1.00 85.00 119 LYS A O 1
ATOM 1043 N N . GLY A 1 120 ? -9.496 -8.292 9.574 1.00 83.00 120 GLY A N 1
ATOM 1044 C CA . GLY A 1 120 ? -8.354 -9.161 9.837 1.00 83.00 120 GLY A CA 1
ATOM 1045 C C . GLY A 1 120 ? -8.531 -10.594 9.346 1.00 83.00 120 GLY A C 1
ATOM 1046 O O . GLY A 1 120 ? -7.687 -11.438 9.641 1.00 83.00 120 GLY A O 1
ATOM 1047 N N . LYS A 1 121 ? -9.597 -10.896 8.595 1.00 87.69 121 LYS A N 1
ATOM 1048 C CA . LYS A 1 121 ? -9.761 -12.205 7.969 1.00 87.69 121 LYS A CA 1
ATOM 1049 C C . LYS A 1 121 ? -8.699 -12.354 6.889 1.00 87.69 121 LYS A C 1
ATOM 1051 O O . LYS A 1 121 ? -8.620 -11.548 5.960 1.00 87.69 121 LYS A O 1
ATOM 1056 N N . GLN A 1 122 ? -7.911 -13.411 7.025 1.00 87.38 122 GLN A N 1
ATOM 1057 C CA . GLN A 1 122 ? -6.925 -13.802 6.036 1.00 87.38 122 GLN A CA 1
ATOM 1058 C C . GLN A 1 122 ? -7.593 -14.677 4.975 1.00 87.38 122 GLN A C 1
ATOM 1060 O O . GLN A 1 122 ? -8.311 -15.628 5.296 1.00 87.38 122 GLN A O 1
ATOM 1065 N N . SER A 1 123 ? -7.370 -14.354 3.707 1.00 85.38 123 SER A N 1
ATOM 1066 C CA . SER A 1 123 ? -7.726 -15.215 2.581 1.00 85.38 123 SER A CA 1
ATOM 1067 C C . SER A 1 123 ? -6.479 -15.527 1.773 1.00 85.38 123 SER A C 1
ATOM 1069 O O . SER A 1 123 ? -5.734 -14.617 1.409 1.00 85.38 123 SER A O 1
ATOM 1071 N N . PHE A 1 124 ? -6.275 -16.807 1.483 1.00 80.44 124 PHE A N 1
ATOM 1072 C CA . PHE A 1 124 ? -5.142 -17.289 0.708 1.00 80.44 124 PHE A CA 1
ATOM 1073 C C . PHE A 1 124 ? -5.534 -17.409 -0.757 1.00 80.44 124 PHE A C 1
ATOM 1075 O O . PHE A 1 124 ? -6.579 -17.979 -1.077 1.00 80.44 124 PHE A O 1
ATOM 1082 N N . GLU A 1 125 ? -4.676 -16.916 -1.644 1.00 68.06 125 GLU A N 1
ATOM 1083 C CA . GLU A 1 125 ? -4.803 -17.163 -3.075 1.00 68.06 125 GLU A CA 1
ATOM 1084 C C . GLU A 1 125 ? -3.567 -17.904 -3.565 1.00 68.06 125 GLU A C 1
ATOM 1086 O O . GLU A 1 125 ? -2.500 -17.327 -3.778 1.00 68.06 125 GLU A O 1
ATOM 1091 N N . LYS A 1 126 ? -3.718 -19.218 -3.754 1.00 67.56 126 LYS A N 1
ATOM 1092 C CA . LYS A 1 126 ? -2.728 -20.009 -4.476 1.00 67.56 126 LYS A CA 1
ATOM 1093 C C . LYS A 1 126 ? -3.039 -19.902 -5.959 1.00 67.56 126 LYS A C 1
ATOM 1095 O O . LYS A 1 126 ? -3.942 -20.577 -6.453 1.00 67.56 126 LYS A O 1
ATOM 1100 N N . ASN A 1 127 ? -2.297 -19.069 -6.679 1.00 66.00 127 ASN A N 1
ATOM 1101 C CA . ASN A 1 127 ? -2.500 -18.985 -8.115 1.00 66.00 127 ASN A CA 1
ATOM 1102 C C . ASN A 1 127 ? -1.700 -20.059 -8.837 1.00 66.00 127 ASN A C 1
ATOM 1104 O O . ASN A 1 127 ? -0.474 -20.124 -8.767 1.00 66.00 127 ASN A O 1
ATOM 1108 N N . ILE A 1 128 ? -2.428 -20.890 -9.572 1.00 64.50 128 ILE A N 1
ATOM 1109 C CA . ILE A 1 128 ? -1.864 -21.731 -10.616 1.00 64.50 128 ILE A CA 1
ATOM 1110 C C . ILE A 1 128 ? -1.940 -20.907 -11.904 1.00 64.50 128 ILE A C 1
ATOM 1112 O O . ILE A 1 128 ? -3.034 -20.547 -12.346 1.00 64.50 128 ILE A O 1
ATOM 1116 N N . PHE A 1 129 ? -0.784 -20.562 -12.472 1.00 63.00 129 PHE A N 1
ATOM 1117 C CA . PHE A 1 129 ? -0.686 -19.961 -13.804 1.00 63.00 129 PHE A CA 1
ATOM 1118 C C . PHE A 1 129 ? -0.858 -21.069 -14.846 1.00 63.00 129 PHE A C 1
ATOM 1120 O O . PHE A 1 129 ? 0.120 -21.550 -15.413 1.00 63.00 129 PHE A O 1
ATOM 1127 N N . SER A 1 130 ? -2.088 -21.537 -15.055 1.00 58.69 130 SER A N 1
ATOM 1128 C CA . SER A 1 130 ? -2.398 -22.361 -16.224 1.00 58.69 130 SER A CA 1
ATOM 1129 C C . SER A 1 130 ? -2.724 -21.448 -17.407 1.00 58.69 130 SER A C 1
ATOM 1131 O O . SER A 1 130 ? -3.306 -20.376 -17.240 1.00 58.69 130 SER A O 1
ATOM 1133 N N . ARG A 1 131 ? -2.373 -21.879 -18.625 1.00 53.75 131 ARG A N 1
ATOM 1134 C CA . ARG A 1 131 ? -2.744 -21.180 -19.872 1.00 53.75 131 ARG A CA 1
ATOM 1135 C C . ARG A 1 131 ? -4.264 -21.099 -20.092 1.00 53.75 131 ARG A C 1
ATOM 1137 O O . ARG A 1 131 ? -4.705 -20.395 -20.986 1.00 53.75 131 ARG A O 1
ATOM 1144 N N . GLU A 1 132 ? -5.041 -21.815 -19.285 1.00 54.19 132 GLU A N 1
ATOM 1145 C CA . GLU A 1 132 ? -6.498 -21.938 -19.376 1.00 54.19 132 GLU A CA 1
ATOM 1146 C C . GLU A 1 132 ? -7.253 -20.843 -18.604 1.00 54.19 132 GLU A C 1
ATOM 1148 O O . GLU A 1 132 ? -8.466 -20.710 -18.764 1.00 54.19 132 GLU A O 1
ATOM 1153 N N . ARG A 1 133 ? -6.568 -20.030 -17.784 1.00 64.25 133 ARG A N 1
ATOM 1154 C CA . ARG A 1 133 ? -7.190 -18.866 -17.140 1.00 64.25 133 ARG A CA 1
ATOM 1155 C C . ARG A 1 133 ? -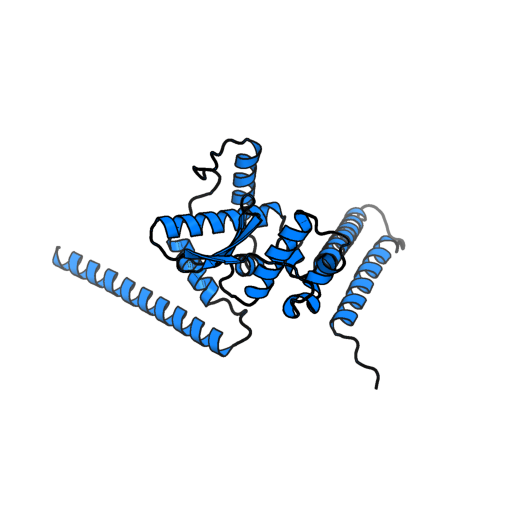7.361 -17.714 -18.137 1.00 64.25 133 ARG A C 1
ATOM 1157 O O . ARG A 1 133 ? -6.449 -16.915 -18.349 1.00 64.25 133 ARG A O 1
ATOM 1164 N N . LEU A 1 134 ? -8.548 -17.652 -18.744 1.00 55.00 134 LEU A N 1
ATOM 1165 C CA . LEU A 1 134 ? -8.959 -16.635 -19.726 1.00 55.00 134 LEU A CA 1
ATOM 1166 C C . LEU A 1 134 ? -8.882 -15.193 -19.180 1.00 55.00 134 LEU A C 1
ATOM 1168 O O . LEU A 1 134 ? -8.636 -14.252 -19.926 1.00 55.00 134 LEU A O 1
ATOM 1172 N N . ASP A 1 135 ? -9.038 -15.014 -17.867 1.00 65.06 135 ASP A N 1
ATOM 1173 C CA . ASP A 1 135 ? -8.878 -13.735 -17.158 1.00 65.06 135 ASP A CA 1
ATOM 1174 C C . ASP A 1 135 ? -7.423 -13.230 -17.139 1.00 65.06 135 ASP A C 1
ATOM 1176 O O . ASP A 1 135 ? -7.174 -12.026 -17.038 1.00 65.06 135 ASP A O 1
ATOM 1180 N N . VAL A 1 136 ? -6.459 -14.145 -17.259 1.00 68.94 136 VAL A N 1
ATOM 1181 C CA . VAL A 1 136 ? -5.019 -13.858 -17.256 1.00 68.94 136 VAL A CA 1
ATOM 1182 C C . VAL A 1 136 ? -4.465 -13.782 -18.681 1.00 68.94 136 VAL A C 1
ATOM 1184 O O . VAL A 1 136 ? -3.582 -12.961 -18.932 1.00 68.94 136 VAL A O 1
ATOM 1187 N N . SER A 1 137 ? -4.976 -14.596 -19.615 1.00 64.75 137 SER A N 1
ATOM 1188 C CA . SER A 1 137 ? -4.464 -14.685 -20.995 1.00 64.75 137 SER A CA 1
ATOM 1189 C C . SER A 1 137 ? -4.584 -13.380 -21.777 1.00 64.75 137 SER A C 1
ATOM 1191 O O . SER A 1 137 ? -3.679 -13.042 -22.541 1.00 64.75 137 SER A O 1
ATOM 1193 N N . ASP A 1 138 ? -5.666 -12.635 -21.548 1.00 70.44 138 ASP A N 1
ATOM 1194 C CA . ASP A 1 138 ? -5.996 -11.430 -22.317 1.00 70.44 138 ASP A CA 1
ATOM 1195 C C . ASP A 1 138 ? -5.498 -10.144 -21.638 1.00 70.44 138 ASP A C 1
ATOM 1197 O O . ASP A 1 138 ? -5.638 -9.041 -22.173 1.00 70.44 138 ASP A O 1
ATOM 1201 N N . ASN A 1 139 ? -4.893 -10.263 -20.453 1.00 74.94 139 ASN A N 1
ATOM 1202 C CA . ASN A 1 139 ? -4.441 -9.121 -19.676 1.00 74.94 139 ASN A CA 1
ATOM 1203 C C . ASN A 1 139 ? -2.981 -8.753 -20.024 1.00 74.94 139 ASN A C 1
ATOM 1205 O O . ASN A 1 139 ? -2.062 -9.533 -19.747 1.00 74.94 139 ASN A O 1
ATOM 1209 N N . PRO A 1 140 ? -2.720 -7.538 -20.556 1.00 76.81 140 PRO A N 1
ATOM 1210 C CA . PRO A 1 140 ? -1.381 -7.127 -20.987 1.00 76.81 1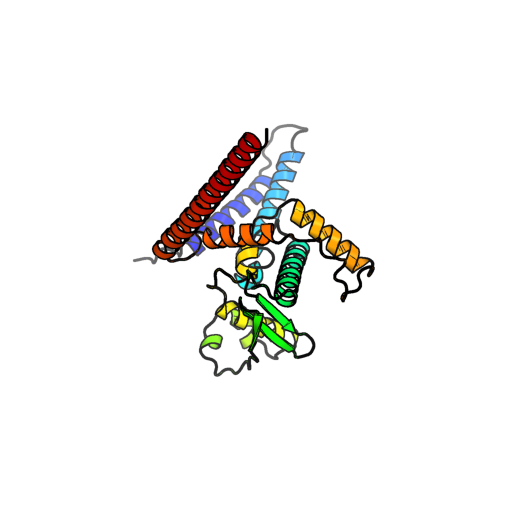40 PRO A CA 1
ATOM 1211 C C . PRO A 1 140 ? -0.352 -7.104 -19.845 1.00 76.81 140 PRO A C 1
ATOM 1213 O O . PRO A 1 140 ? 0.845 -7.230 -20.094 1.00 76.81 140 PRO A O 1
ATOM 1216 N N . LEU A 1 141 ? -0.789 -7.004 -18.584 1.00 76.88 141 LEU A N 1
ATOM 1217 C CA . LEU A 1 141 ? 0.103 -7.058 -17.421 1.00 76.88 141 LEU A CA 1
ATOM 1218 C C . LEU A 1 141 ? 0.806 -8.417 -17.278 1.00 76.88 141 LEU A C 1
ATOM 1220 O O . LEU A 1 141 ? 1.922 -8.486 -16.756 1.00 76.88 141 LEU A O 1
ATOM 1224 N N . PHE A 1 142 ? 0.171 -9.490 -17.754 1.00 79.44 142 PHE A N 1
ATOM 1225 C CA . PHE A 1 142 ? 0.686 -10.855 -17.662 1.00 79.44 142 PHE A CA 1
ATOM 1226 C C . PHE A 1 142 ? 1.471 -11.287 -18.896 1.00 79.44 142 PHE A C 1
ATOM 1228 O O . PHE A 1 142 ? 2.103 -12.341 -18.866 1.00 79.44 142 PHE A O 1
ATOM 1235 N N . GLU A 1 143 ? 1.516 -10.470 -19.950 1.00 79.19 143 GLU A N 1
ATOM 1236 C CA . GLU A 1 143 ? 2.155 -10.810 -21.224 1.00 79.19 143 GLU A CA 1
ATOM 1237 C C . GLU A 1 143 ? 3.606 -11.284 -21.037 1.00 79.19 143 GLU A C 1
ATOM 1239 O O . GLU A 1 143 ? 4.004 -12.321 -21.566 1.00 79.19 143 GLU A O 1
ATOM 1244 N N . LYS A 1 144 ? 4.385 -10.574 -20.209 1.00 80.06 144 LYS A N 1
ATOM 1245 C CA . LYS A 1 144 ? 5.783 -10.929 -19.911 1.00 80.06 144 LYS A CA 1
ATOM 1246 C C . LYS A 1 144 ? 5.914 -12.285 -19.207 1.00 80.06 144 LYS A C 1
ATOM 1248 O O . LYS A 1 144 ? 6.908 -12.974 -19.408 1.00 80.06 144 LYS A O 1
ATOM 1253 N N . ILE A 1 145 ? 4.939 -12.648 -18.377 1.00 82.44 145 ILE A N 1
ATOM 1254 C CA . ILE A 1 145 ? 4.929 -13.908 -17.622 1.00 82.44 145 ILE A CA 1
ATOM 1255 C C . ILE A 1 145 ? 4.486 -15.053 -18.535 1.00 82.44 145 ILE A C 1
ATOM 1257 O O . ILE A 1 145 ? 5.126 -16.098 -18.558 1.00 82.44 145 ILE A O 1
ATOM 1261 N N . LEU A 1 146 ? 3.441 -14.836 -19.335 1.00 78.94 146 LEU A N 1
ATOM 1262 C CA . LEU A 1 146 ? 2.886 -15.836 -20.249 1.00 78.94 146 LEU A CA 1
ATOM 1263 C C . LEU A 1 146 ? 3.823 -16.168 -21.417 1.00 78.94 146 LEU A C 1
ATOM 1265 O O . LEU A 1 146 ? 3.832 -17.303 -21.891 1.00 78.94 146 LEU A O 1
ATOM 1269 N N . ARG A 1 147 ? 4.614 -15.190 -21.878 1.00 80.69 147 ARG A N 1
ATOM 1270 C CA . ARG A 1 147 ? 5.607 -15.364 -22.952 1.00 80.69 147 ARG A CA 1
ATOM 1271 C C . ARG A 1 147 ? 6.967 -15.856 -22.456 1.00 80.69 147 ARG A C 1
ATOM 1273 O O . ARG A 1 147 ? 7.843 -16.115 -23.280 1.00 80.69 147 ARG A O 1
ATOM 1280 N N . ALA A 1 148 ? 7.173 -15.964 -21.143 1.00 81.81 148 ALA A N 1
ATOM 1281 C CA . ALA A 1 148 ? 8.431 -16.461 -20.606 1.00 81.81 148 ALA A CA 1
ATOM 1282 C C . ALA A 1 148 ? 8.607 -17.953 -20.957 1.00 81.81 148 ALA A C 1
ATOM 1284 O O . ALA A 1 148 ? 7.663 -18.730 -20.808 1.00 81.81 148 ALA A O 1
ATOM 1285 N N . PRO A 1 149 ? 9.805 -18.382 -21.399 1.00 81.50 149 PRO A N 1
ATOM 1286 C CA . PRO A 1 149 ? 10.057 -19.779 -21.759 1.00 81.50 149 PRO A CA 1
ATOM 1287 C C . PRO A 1 149 ? 9.994 -20.715 -20.544 1.00 81.50 149 PRO A C 1
ATOM 1289 O O . PRO A 1 149 ? 9.667 -21.891 -20.685 1.00 81.50 149 PRO A O 1
ATOM 1292 N N . SER A 1 150 ? 10.285 -20.196 -19.350 1.00 84.69 150 SER A N 1
ATOM 1293 C CA . SER A 1 150 ? 10.173 -20.907 -18.080 1.00 84.69 150 SER A CA 1
ATOM 1294 C C . SER A 1 150 ? 9.750 -19.957 -16.959 1.00 84.69 150 SER A C 1
ATOM 1296 O O . SER A 1 150 ? 10.053 -18.761 -16.973 1.00 84.69 150 SER A O 1
ATOM 1298 N N . ILE A 1 151 ? 9.028 -20.496 -15.975 1.00 82.88 151 ILE A N 1
ATOM 1299 C CA . ILE A 1 151 ? 8.581 -19.741 -14.804 1.00 82.88 151 ILE A CA 1
ATOM 1300 C C . ILE A 1 151 ? 9.704 -19.767 -13.766 1.00 82.88 151 ILE A C 1
ATOM 1302 O O . ILE A 1 151 ? 9.921 -20.771 -13.091 1.00 82.88 151 ILE A O 1
ATOM 1306 N N . THR A 1 152 ? 10.426 -18.655 -13.637 1.00 87.44 152 THR A N 1
ATOM 1307 C CA . THR A 1 152 ? 11.385 -18.458 -12.542 1.00 87.44 152 THR A CA 1
ATOM 1308 C C . THR A 1 152 ? 10.651 -18.114 -11.237 1.00 87.44 152 THR A C 1
ATOM 1310 O O . THR A 1 152 ? 9.528 -17.604 -11.287 1.00 87.44 152 THR A O 1
ATOM 1313 N N . PRO A 1 153 ? 11.264 -18.323 -10.053 1.00 84.81 153 PRO A N 1
ATOM 1314 C CA . PRO A 1 153 ? 10.654 -17.945 -8.774 1.00 84.81 153 PRO A CA 1
ATOM 1315 C C . PRO A 1 153 ? 10.247 -16.465 -8.701 1.00 84.81 153 PRO A C 1
ATOM 1317 O O . PRO A 1 153 ? 9.207 -16.130 -8.141 1.00 84.81 153 PRO A O 1
ATOM 1320 N N . GLU A 1 154 ? 11.032 -15.578 -9.315 1.00 86.56 154 GLU A N 1
ATOM 1321 C CA . GLU A 1 154 ? 10.732 -14.145 -9.390 1.00 86.56 154 GLU A CA 1
ATOM 1322 C C . GLU A 1 154 ? 9.514 -13.852 -10.270 1.00 86.56 154 GLU A C 1
ATOM 1324 O O . GLU A 1 154 ? 8.644 -13.070 -9.886 1.00 86.56 154 GLU A O 1
ATOM 1329 N N . LEU A 1 155 ? 9.418 -14.503 -11.435 1.00 84.62 155 LEU A N 1
ATOM 1330 C CA . LEU A 1 155 ? 8.254 -14.375 -12.314 1.00 84.62 155 LEU A CA 1
ATOM 1331 C C . LEU A 1 155 ? 6.998 -14.954 -11.660 1.00 84.62 155 LEU A C 1
ATOM 1333 O O . LEU A 1 155 ? 5.922 -14.375 -11.796 1.00 84.62 155 LEU A O 1
ATOM 1337 N N . PHE A 1 156 ? 7.139 -16.046 -10.907 1.00 83.88 156 PHE A N 1
ATOM 1338 C CA . PHE A 1 156 ? 6.048 -16.635 -10.138 1.00 83.88 156 PHE A CA 1
ATOM 1339 C C . PHE A 1 156 ? 5.545 -15.689 -9.042 1.00 83.88 156 PHE A C 1
ATOM 1341 O O . PHE A 1 156 ? 4.340 -15.448 -8.938 1.00 83.88 156 PHE A O 1
ATOM 1348 N N . LYS A 1 157 ? 6.456 -15.103 -8.256 1.00 86.50 157 LYS A N 1
ATOM 1349 C CA . LYS A 1 157 ? 6.117 -14.087 -7.250 1.00 86.50 157 LYS A CA 1
ATOM 1350 C C . LYS A 1 157 ? 5.396 -12.903 -7.892 1.00 86.50 157 LYS A C 1
ATOM 1352 O O . LYS A 1 157 ? 4.286 -12.567 -7.486 1.00 86.50 157 LYS A O 1
ATOM 1357 N N . ARG A 1 158 ? 5.978 -12.344 -8.955 1.00 85.25 158 ARG A N 1
ATOM 1358 C CA . ARG A 1 158 ? 5.408 -11.206 -9.687 1.00 85.25 158 ARG A CA 1
ATOM 1359 C C . ARG A 1 158 ? 4.017 -11.511 -10.233 1.00 85.25 158 ARG A C 1
ATOM 1361 O O . ARG A 1 158 ? 3.134 -10.667 -10.148 1.00 85.25 158 ARG A O 1
ATOM 1368 N N . GLY A 1 159 ? 3.804 -12.704 -10.783 1.00 86.00 159 GLY A N 1
ATOM 1369 C CA . GLY A 1 159 ? 2.487 -13.109 -11.263 1.00 86.00 159 GLY A CA 1
ATOM 1370 C C . GLY A 1 159 ? 1.453 -13.128 -10.147 1.00 86.00 159 GLY A C 1
ATOM 1371 O O . GLY A 1 159 ? 0.332 -12.668 -10.341 1.00 86.00 159 GLY A O 1
ATOM 1372 N N . ASN A 1 160 ? 1.816 -13.650 -8.973 1.00 85.38 160 ASN A N 1
ATOM 1373 C CA . ASN A 1 160 ? 0.888 -13.720 -7.846 1.00 85.38 160 ASN A CA 1
ATOM 1374 C C . ASN A 1 160 ? 0.540 -12.322 -7.327 1.00 85.38 160 ASN A C 1
ATOM 1376 O O . ASN A 1 160 ? -0.626 -12.033 -7.068 1.00 85.38 160 ASN A O 1
ATOM 1380 N N . GLU A 1 161 ? 1.537 -11.444 -7.228 1.00 85.81 161 GLU A N 1
ATOM 1381 C CA . GLU A 1 161 ? 1.331 -10.043 -6.858 1.00 85.81 161 GLU A CA 1
ATOM 1382 C C . GLU A 1 161 ? 0.468 -9.302 -7.891 1.00 85.81 161 GLU A C 1
ATOM 1384 O O . GLU A 1 161 ? -0.377 -8.496 -7.508 1.00 85.81 161 GLU A O 1
ATOM 1389 N N . LEU A 1 162 ? 0.620 -9.606 -9.186 1.00 85.00 162 LEU A N 1
ATOM 1390 C CA . LEU A 1 162 ? -0.222 -9.050 -10.248 1.00 85.00 162 LEU A CA 1
ATOM 1391 C C . LEU A 1 162 ? -1.676 -9.512 -10.142 1.00 85.00 162 LEU A C 1
ATOM 1393 O O . LEU A 1 162 ? -2.576 -8.698 -10.333 1.00 85.00 162 LEU A O 1
ATOM 1397 N N . ILE A 1 163 ? -1.927 -10.780 -9.809 1.00 83.12 163 ILE A N 1
ATOM 1398 C CA . ILE A 1 163 ? -3.299 -11.270 -9.600 1.00 83.12 163 ILE A CA 1
ATOM 1399 C C . ILE A 1 163 ? -3.934 -10.540 -8.419 1.00 83.12 163 ILE A C 1
ATOM 1401 O O . ILE A 1 163 ? -5.012 -9.956 -8.569 1.00 83.12 163 ILE A O 1
ATOM 1405 N N . ALA A 1 164 ? -3.228 -10.486 -7.287 1.00 83.69 164 ALA A N 1
ATOM 1406 C CA . ALA A 1 164 ? -3.687 -9.754 -6.111 1.00 83.69 164 ALA A CA 1
ATOM 1407 C C . ALA A 1 164 ? -3.969 -8.282 -6.448 1.00 83.69 164 ALA A C 1
ATOM 1409 O O . ALA A 1 164 ? -5.008 -7.739 -6.072 1.00 83.69 164 ALA A O 1
ATOM 1410 N N . TYR A 1 165 ? -3.094 -7.654 -7.234 1.00 84.44 165 TYR A N 1
ATOM 1411 C CA . TYR A 1 165 ? -3.315 -6.304 -7.732 1.00 84.44 165 TYR A CA 1
ATOM 1412 C C . TYR A 1 165 ? -4.586 -6.194 -8.578 1.00 84.44 165 TYR A C 1
ATOM 1414 O O . TYR A 1 165 ? -5.431 -5.362 -8.263 1.00 84.44 165 TYR A O 1
ATOM 1422 N N . THR A 1 166 ? -4.776 -7.027 -9.603 1.00 81.31 166 THR A N 1
ATOM 1423 C CA . THR A 1 166 ? -5.960 -6.932 -10.481 1.00 81.31 166 THR A CA 1
ATOM 1424 C C . THR A 1 166 ? -7.275 -7.109 -9.728 1.00 81.31 166 THR A C 1
ATOM 1426 O O . THR A 1 166 ? -8.258 -6.440 -10.040 1.00 81.31 166 THR A O 1
ATOM 1429 N N . LYS A 1 167 ? -7.285 -7.934 -8.675 1.00 81.38 167 LYS A N 1
ATOM 1430 C CA . LYS A 1 167 ? -8.449 -8.119 -7.802 1.00 81.38 167 LYS A CA 1
ATOM 1431 C C . LYS A 1 167 ? -8.766 -6.883 -6.953 1.00 81.38 167 LYS A C 1
ATOM 1433 O O . LYS A 1 167 ? -9.919 -6.664 -6.580 1.00 81.38 167 LYS A O 1
ATOM 1438 N N . HIS A 1 168 ? -7.754 -6.083 -6.625 1.00 79.38 168 HIS A N 1
ATOM 1439 C CA . HIS A 1 168 ? -7.862 -4.979 -5.671 1.00 79.38 168 HIS A CA 1
ATOM 1440 C C . HIS A 1 168 ? -7.594 -3.595 -6.267 1.00 79.38 168 HIS A C 1
ATOM 1442 O O . HIS A 1 168 ? -7.689 -2.609 -5.540 1.00 79.38 168 HIS A O 1
ATOM 1448 N N . MET A 1 169 ? -7.333 -3.486 -7.571 1.00 79.50 169 MET A N 1
ATOM 1449 C CA . MET A 1 169 ? -7.000 -2.213 -8.215 1.00 79.50 169 MET A CA 1
ATOM 1450 C C . MET A 1 169 ? -8.104 -1.159 -8.041 1.00 79.50 169 MET A C 1
ATOM 1452 O O . MET A 1 169 ? -7.796 -0.005 -7.766 1.00 79.50 169 MET A O 1
ATOM 1456 N N . ASP A 1 170 ? -9.382 -1.553 -8.068 1.00 78.75 170 ASP A N 1
ATOM 1457 C CA . ASP A 1 170 ? -10.514 -0.640 -7.842 1.00 78.75 170 ASP A CA 1
ATOM 1458 C C . ASP A 1 170 ? -10.901 -0.502 -6.348 1.00 78.75 170 ASP A C 1
ATOM 1460 O O . ASP A 1 170 ? -11.808 0.258 -5.992 1.00 78.75 170 ASP A O 1
ATOM 1464 N N . ASN A 1 171 ? -10.233 -1.215 -5.433 1.00 81.50 171 ASN A N 1
ATOM 1465 C CA . ASN A 1 171 ? -10.535 -1.136 -4.006 1.00 81.50 171 ASN A CA 1
ATOM 1466 C C . ASN A 1 171 ? -9.922 0.128 -3.388 1.00 81.50 171 ASN A C 1
ATOM 1468 O O . ASN A 1 171 ? -8.715 0.221 -3.164 1.00 81.50 171 ASN A O 1
ATOM 1472 N N . ARG A 1 172 ? -10.782 1.080 -3.013 1.00 78.75 172 ARG A N 1
ATOM 1473 C CA . ARG A 1 172 ? -10.380 2.340 -2.360 1.00 78.75 172 ARG A CA 1
ATOM 1474 C C . ARG A 1 172 ? -9.679 2.172 -1.010 1.00 78.75 172 ARG A C 1
ATOM 1476 O O . ARG A 1 172 ? -9.045 3.104 -0.532 1.00 78.75 172 ARG A O 1
ATOM 1483 N N . TYR A 1 173 ? -9.860 1.023 -0.364 1.00 85.56 173 TYR A N 1
ATOM 1484 C CA . TYR A 1 173 ? -9.260 0.714 0.930 1.00 85.56 173 TYR A CA 1
ATOM 1485 C C . TYR A 1 173 ? -8.008 -0.152 0.809 1.00 85.56 173 TYR A C 1
ATOM 1487 O O . TYR A 1 173 ? -7.465 -0.562 1.832 1.00 85.56 173 TYR A O 1
ATOM 1495 N N . ASP A 1 174 ? -7.560 -0.443 -0.413 1.00 88.06 174 ASP A N 1
ATOM 1496 C CA . ASP A 1 174 ? -6.268 -1.073 -0.644 1.00 88.06 174 ASP A CA 1
ATOM 1497 C C . ASP A 1 174 ? -5.144 -0.134 -0.187 1.00 88.06 174 ASP A C 1
ATOM 1499 O O . ASP A 1 174 ? -5.119 1.049 -0.541 1.00 88.06 174 ASP A O 1
ATOM 1503 N N . LEU A 1 175 ? -4.235 -0.655 0.640 1.00 89.81 175 LEU A N 1
ATOM 1504 C CA . LEU A 1 175 ? -3.132 0.125 1.191 1.00 89.81 175 LEU A CA 1
ATOM 1505 C C . LEU A 1 175 ? -2.270 0.700 0.073 1.00 89.81 175 LEU A C 1
ATOM 1507 O O . LEU A 1 175 ? -1.953 1.885 0.098 1.00 89.81 175 LEU A O 1
ATOM 1511 N N . ASP A 1 176 ? -1.912 -0.124 -0.908 1.00 87.75 176 ASP A N 1
ATOM 1512 C CA . ASP A 1 176 ? -1.044 0.301 -1.996 1.00 87.75 176 ASP A CA 1
ATOM 1513 C C . ASP A 1 176 ? -1.733 1.417 -2.812 1.00 87.75 176 ASP A C 1
ATOM 1515 O O . ASP A 1 176 ? -1.135 2.472 -3.020 1.00 87.75 176 ASP A O 1
ATOM 1519 N N . ASN A 1 177 ? -3.029 1.292 -3.137 1.00 82.69 177 ASN A N 1
ATOM 1520 C CA . ASN A 1 177 ? -3.816 2.391 -3.731 1.00 82.69 177 ASN A CA 1
ATOM 1521 C C . ASN A 1 177 ? -3.794 3.688 -2.913 1.00 82.69 177 ASN A C 1
ATOM 1523 O O . ASN A 1 177 ? -3.659 4.778 -3.473 1.00 82.69 177 ASN A O 1
ATOM 1527 N N . TYR A 1 178 ? -3.920 3.594 -1.593 1.00 85.25 178 TYR A N 1
ATOM 1528 C CA . TYR A 1 178 ? -3.840 4.769 -0.732 1.00 85.25 178 TYR A CA 1
ATOM 1529 C C . TYR A 1 178 ? -2.442 5.403 -0.752 1.00 85.25 178 TYR A C 1
ATOM 1531 O O . TYR A 1 178 ? -2.313 6.625 -0.865 1.00 85.25 178 TYR A O 1
ATOM 1539 N N . LEU A 1 179 ? -1.387 4.589 -0.667 1.00 85.81 179 LEU A N 1
ATOM 1540 C CA . LEU A 1 179 ? -0.004 5.068 -0.649 1.00 85.81 179 LEU A CA 1
ATOM 1541 C C . LEU A 1 179 ? 0.406 5.730 -1.962 1.00 85.81 179 LEU A C 1
ATOM 1543 O O . LEU A 1 179 ? 1.163 6.699 -1.926 1.00 85.81 179 LEU A O 1
ATOM 1547 N N . HIS A 1 180 ? -0.145 5.272 -3.084 1.00 78.94 180 HIS A N 1
ATOM 1548 C CA . HIS A 1 180 ? 0.011 5.905 -4.395 1.00 78.94 180 HIS A CA 1
ATOM 1549 C C . HIS A 1 180 ? -0.456 7.345 -4.449 1.00 78.94 180 HIS A C 1
ATOM 1551 O O . HIS A 1 180 ? 0.170 8.182 -5.095 1.00 78.94 180 HIS A O 1
ATOM 1557 N N . GLN A 1 181 ? -1.558 7.634 -3.776 1.00 75.38 181 GLN A N 1
ATOM 1558 C CA . GLN A 1 181 ? -2.201 8.941 -3.841 1.00 75.38 181 GLN A CA 1
ATOM 1559 C C . GLN A 1 181 ? -1.722 9.855 -2.708 1.00 75.38 181 GLN A C 1
ATOM 1561 O O . GLN A 1 181 ? -1.904 11.071 -2.756 1.00 75.38 181 GLN A O 1
ATOM 1566 N N . LYS A 1 182 ? -1.090 9.282 -1.679 1.00 80.06 182 LYS A N 1
ATOM 1567 C CA . LYS A 1 182 ? -0.567 10.014 -0.529 1.00 80.06 182 LYS A CA 1
ATOM 1568 C C . LYS A 1 182 ? 0.743 10.716 -0.883 1.00 80.06 182 LYS A C 1
ATOM 1570 O O . LYS A 1 182 ? 1.800 10.090 -0.995 1.00 80.06 182 LYS A O 1
ATOM 1575 N N . SER A 1 183 ? 0.684 12.044 -0.949 1.00 82.12 183 SER A N 1
ATOM 1576 C CA . SER A 1 183 ? 1.868 12.898 -1.055 1.00 82.12 183 SER A CA 1
ATOM 1577 C C . SER A 1 183 ? 2.905 12.569 0.017 1.00 82.12 183 SER A C 1
ATOM 1579 O O . SER A 1 183 ? 2.568 12.270 1.165 1.00 82.12 183 SER A O 1
ATOM 1581 N N . ILE A 1 184 ? 4.182 12.652 -0.355 1.00 84.19 184 ILE A N 1
ATOM 1582 C CA . ILE A 1 184 ? 5.281 12.488 0.593 1.00 84.19 184 ILE A CA 1
ATOM 1583 C C . ILE A 1 184 ? 5.367 13.695 1.513 1.00 84.19 184 ILE A C 1
ATOM 1585 O O . ILE A 1 184 ? 5.431 14.833 1.055 1.00 84.19 184 ILE A O 1
ATOM 1589 N N . THR A 1 185 ? 5.433 13.426 2.812 1.00 86.12 185 THR A N 1
ATOM 1590 C CA . THR A 1 185 ? 5.710 14.430 3.837 1.00 86.12 185 THR A CA 1
ATOM 1591 C C . THR A 1 185 ? 7.155 14.323 4.321 1.00 86.12 185 THR A C 1
ATOM 1593 O O . THR A 1 185 ? 7.802 13.286 4.183 1.00 86.12 185 THR A O 1
ATOM 1596 N N . ILE A 1 186 ? 7.663 15.378 4.960 1.00 84.94 186 ILE A N 1
ATOM 1597 C CA . ILE A 1 186 ? 8.985 15.357 5.612 1.00 84.94 186 ILE A CA 1
ATOM 1598 C C . ILE A 1 186 ? 9.056 14.242 6.673 1.00 84.94 186 ILE A C 1
ATOM 1600 O O . ILE A 1 186 ? 10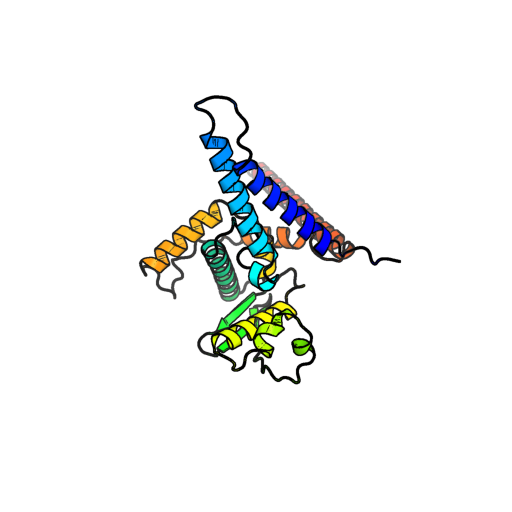.083 13.583 6.817 1.00 84.94 186 ILE A O 1
ATOM 1604 N N . SER A 1 187 ? 7.947 13.960 7.369 1.00 86.69 187 SER A N 1
ATOM 1605 C CA . SER A 1 187 ? 7.884 12.862 8.342 1.00 86.69 187 SER A CA 1
ATOM 1606 C C . SER A 1 187 ? 8.153 11.499 7.698 1.00 86.69 187 SER A C 1
ATOM 1608 O O . SER A 1 187 ? 8.789 10.652 8.321 1.00 86.69 187 SER A O 1
ATOM 1610 N N . ASP A 1 188 ? 7.731 11.290 6.448 1.00 88.75 188 ASP A N 1
ATOM 1611 C CA . ASP A 1 188 ? 8.001 10.043 5.730 1.00 88.75 188 ASP A CA 1
ATOM 1612 C C . ASP A 1 188 ? 9.490 9.872 5.415 1.00 88.75 188 ASP A C 1
ATOM 1614 O O . ASP A 1 188 ? 10.001 8.761 5.510 1.00 88.75 188 ASP A O 1
ATOM 1618 N N . TRP A 1 189 ? 10.200 10.959 5.098 1.00 89.38 189 TRP A N 1
ATOM 1619 C CA . TRP A 1 189 ? 11.653 10.927 4.904 1.00 89.38 189 TRP A CA 1
ATOM 1620 C C . TRP A 1 189 ? 12.381 10.550 6.189 1.00 89.38 189 TRP A C 1
ATOM 1622 O O . TRP A 1 189 ? 13.216 9.649 6.181 1.00 89.38 189 TRP A O 1
ATOM 1632 N N . ILE A 1 190 ? 12.026 11.197 7.302 1.00 91.12 190 ILE A N 1
ATOM 1633 C CA . ILE A 1 190 ? 12.624 10.913 8.613 1.00 91.12 190 ILE A CA 1
ATOM 1634 C C . ILE A 1 190 ? 12.383 9.448 8.995 1.00 91.12 190 ILE A C 1
ATOM 1636 O O . ILE A 1 190 ? 13.316 8.757 9.398 1.00 91.12 190 ILE A O 1
ATOM 1640 N N . ARG A 1 191 ? 11.153 8.948 8.814 1.00 90.19 191 ARG A N 1
ATOM 1641 C CA . ARG A 1 191 ? 10.806 7.540 9.066 1.00 90.19 191 ARG A CA 1
ATOM 1642 C C . ARG A 1 191 ? 11.587 6.585 8.177 1.00 90.19 191 ARG A C 1
ATOM 1644 O O . ARG A 1 191 ? 12.078 5.585 8.683 1.00 90.19 191 ARG A O 1
ATOM 1651 N N . ALA A 1 192 ? 11.716 6.892 6.889 1.00 92.69 192 ALA A N 1
ATOM 1652 C CA . ALA A 1 192 ? 12.436 6.045 5.948 1.00 92.69 192 ALA A CA 1
ATOM 1653 C C . ALA A 1 192 ? 13.929 5.963 6.277 1.00 92.69 192 ALA A C 1
ATOM 1655 O O . ALA A 1 192 ? 14.494 4.873 6.264 1.00 92.69 192 ALA A O 1
ATOM 1656 N N . ILE A 1 193 ? 14.551 7.089 6.636 1.00 92.75 193 ILE A N 1
ATOM 1657 C CA . ILE A 1 193 ? 15.950 7.127 7.081 1.00 92.75 193 ILE A CA 1
ATOM 1658 C C . ILE A 1 193 ? 16.112 6.352 8.390 1.00 92.75 193 ILE A C 1
ATOM 1660 O O . ILE A 1 193 ? 16.999 5.509 8.484 1.00 92.75 193 ILE A O 1
ATOM 1664 N N . TYR A 1 194 ? 15.237 6.585 9.374 1.00 92.81 194 TYR A N 1
ATOM 1665 C CA . TYR A 1 194 ? 15.239 5.852 10.641 1.00 92.81 194 TYR A CA 1
ATOM 1666 C C . TYR A 1 194 ? 15.151 4.342 10.396 1.00 92.81 194 TYR A C 1
ATOM 1668 O O . TYR A 1 194 ? 16.045 3.596 10.786 1.00 92.81 194 TYR A O 1
ATOM 1676 N N . TYR A 1 195 ? 14.132 3.905 9.660 1.00 91.75 195 TYR A N 1
ATOM 1677 C CA . TYR A 1 195 ? 13.933 2.514 9.267 1.00 91.75 195 TYR A CA 1
ATOM 1678 C C . TYR A 1 195 ? 15.179 1.925 8.583 1.00 91.75 195 TYR A C 1
ATOM 1680 O O . TYR A 1 195 ? 15.633 0.840 8.947 1.00 91.75 195 TYR A O 1
ATOM 1688 N N . GLN A 1 196 ? 15.786 2.663 7.650 1.00 91.69 196 GLN A N 1
ATOM 1689 C CA . GLN A 1 196 ? 16.971 2.205 6.932 1.00 91.69 196 GLN A CA 1
ATOM 1690 C C . GLN A 1 196 ? 18.198 2.066 7.841 1.00 91.69 196 GLN A C 1
ATOM 1692 O O . GLN A 1 196 ? 18.939 1.093 7.701 1.00 91.69 196 GLN A O 1
ATOM 1697 N N . ILE A 1 197 ? 18.413 2.994 8.779 1.00 91.75 197 ILE A N 1
ATOM 1698 C CA . ILE A 1 197 ? 19.490 2.910 9.778 1.00 91.75 197 ILE A CA 1
ATOM 1699 C C . ILE A 1 197 ? 19.321 1.626 10.595 1.00 91.75 197 ILE A C 1
ATOM 1701 O O . ILE A 1 197 ? 20.243 0.815 10.669 1.00 91.75 197 ILE A O 1
ATOM 1705 N N . TRP A 1 198 ? 18.125 1.382 11.131 1.00 91.12 198 TRP A N 1
ATOM 1706 C CA . TRP A 1 198 ? 17.861 0.194 11.943 1.00 91.12 198 TRP A CA 1
ATOM 1707 C C . TRP A 1 198 ? 18.073 -1.120 11.188 1.00 91.12 198 TRP A C 1
ATOM 1709 O O . TRP A 1 198 ? 18.648 -2.054 11.752 1.00 91.12 198 TRP A O 1
ATOM 1719 N N . LEU A 1 199 ? 17.661 -1.184 9.918 1.00 87.56 199 LEU A N 1
ATOM 1720 C CA . LEU A 1 199 ? 17.917 -2.350 9.073 1.00 87.56 199 LEU A CA 1
ATOM 1721 C C . LEU A 1 199 ? 19.403 -2.544 8.768 1.00 87.56 199 LEU A C 1
ATOM 1723 O O . LEU A 1 199 ? 19.898 -3.667 8.828 1.00 87.56 199 LEU A O 1
ATOM 1727 N N . THR A 1 200 ? 20.102 -1.463 8.420 1.00 89.62 200 THR A N 1
ATOM 1728 C CA . THR A 1 200 ? 21.498 -1.524 7.961 1.00 89.62 200 THR A CA 1
ATOM 1729 C C . THR A 1 200 ? 22.424 -1.952 9.093 1.00 89.62 200 THR A C 1
ATOM 1731 O O . THR A 1 200 ? 23.280 -2.809 8.900 1.00 89.62 200 THR A O 1
ATOM 1734 N N . PHE A 1 201 ? 22.218 -1.406 10.292 1.00 91.06 201 PHE A N 1
ATOM 1735 C CA . PHE A 1 201 ? 23.017 -1.750 11.466 1.00 91.06 201 PHE A CA 1
ATOM 1736 C C . PHE A 1 201 ? 22.513 -3.001 12.204 1.00 91.06 201 PHE A C 1
ATOM 1738 O O . PHE A 1 201 ? 23.092 -3.370 13.220 1.00 91.06 201 PHE A O 1
ATOM 1745 N N . GLN A 1 202 ? 21.431 -3.635 11.729 1.00 86.00 202 GLN A N 1
ATOM 1746 C CA . GLN A 1 202 ? 20.806 -4.813 12.349 1.00 86.00 202 GLN A CA 1
ATOM 1747 C C . GLN A 1 202 ? 20.503 -4.645 13.851 1.00 86.00 202 GLN A C 1
ATOM 1749 O O . GLN A 1 202 ? 20.422 -5.618 14.595 1.00 86.00 202 GLN A O 1
ATOM 1754 N N . ILE A 1 203 ? 20.299 -3.403 14.303 1.00 82.94 203 ILE A N 1
ATOM 1755 C CA . ILE A 1 203 ? 20.033 -3.088 15.716 1.00 82.94 203 ILE A CA 1
ATOM 1756 C C . ILE A 1 203 ? 18.619 -3.556 16.089 1.00 82.94 203 ILE A C 1
ATOM 1758 O O . ILE A 1 203 ? 18.320 -3.826 17.251 1.00 82.94 203 ILE A O 1
ATOM 1762 N N . SER A 1 204 ? 17.722 -3.667 15.101 1.00 77.94 204 SER A N 1
ATOM 1763 C CA . SER A 1 204 ? 16.332 -4.025 15.358 1.00 77.94 204 SER A CA 1
ATOM 1764 C C . SER A 1 204 ? 16.185 -5.528 15.476 1.00 77.94 204 SER A C 1
ATOM 1766 O O . SER A 1 204 ? 16.472 -6.263 14.527 1.00 77.94 204 SER A O 1
ATOM 1768 N N . ASN A 1 205 ? 15.588 -5.972 16.576 1.00 75.44 205 ASN A N 1
ATOM 1769 C CA . ASN A 1 205 ? 14.980 -7.287 16.590 1.00 75.44 205 ASN A CA 1
ATOM 1770 C C . ASN A 1 205 ? 13.686 -7.219 15.761 1.00 75.44 205 ASN A C 1
ATOM 1772 O O . ASN A 1 205 ? 12.772 -6.460 16.097 1.00 75.44 205 ASN A O 1
ATOM 1776 N N . ARG A 1 206 ? 13.596 -8.005 14.678 1.00 66.88 206 ARG A N 1
ATOM 1777 C CA . ARG A 1 206 ? 12.401 -8.042 13.812 1.00 66.88 206 ARG A CA 1
ATOM 1778 C C . ARG A 1 206 ? 11.123 -8.363 14.592 1.00 66.88 206 ARG A C 1
ATOM 1780 O O . ARG A 1 206 ? 10.067 -7.880 14.211 1.00 66.88 206 ARG A O 1
ATOM 1787 N N . TYR A 1 207 ? 11.229 -9.090 15.705 1.00 68.94 207 TYR A N 1
ATOM 1788 C CA . TYR A 1 207 ? 10.093 -9.436 16.561 1.00 68.94 207 TYR A CA 1
ATOM 1789 C C . TYR A 1 207 ? 9.637 -8.301 17.489 1.00 68.94 207 TYR A C 1
ATOM 1791 O O . TYR A 1 207 ? 8.499 -8.320 17.949 1.00 68.94 207 TYR A O 1
ATOM 1799 N N . ARG A 1 208 ? 10.502 -7.314 17.772 1.00 72.69 208 ARG A N 1
ATOM 1800 C CA . ARG A 1 208 ? 10.157 -6.151 18.612 1.00 72.69 208 ARG A CA 1
ATOM 1801 C C . ARG A 1 208 ? 9.724 -4.927 17.817 1.00 72.69 208 ARG A C 1
ATOM 1803 O O . ARG A 1 208 ? 9.160 -4.008 18.397 1.00 72.69 208 ARG A O 1
ATOM 1810 N N . TYR A 1 209 ? 9.969 -4.923 16.505 1.00 80.50 209 TYR A N 1
ATOM 1811 C CA . TYR A 1 209 ? 9.552 -3.846 15.606 1.00 80.50 209 TYR A CA 1
ATOM 1812 C C . TYR A 1 209 ? 10.127 -2.465 15.964 1.00 80.50 209 TYR A C 1
ATOM 1814 O O . TYR A 1 209 ? 9.530 -1.433 15.662 1.00 80.50 209 TYR A O 1
ATOM 1822 N N . ASP A 1 210 ? 11.329 -2.442 16.550 1.00 82.12 210 ASP A N 1
ATOM 1823 C CA . ASP A 1 210 ? 12.000 -1.218 17.022 1.00 82.12 210 ASP A CA 1
ATOM 1824 C C . ASP A 1 210 ? 12.242 -0.187 15.900 1.00 82.12 210 ASP A C 1
ATOM 1826 O O . ASP A 1 210 ? 12.382 1.005 16.150 1.00 82.12 210 ASP A O 1
ATOM 1830 N N . HIS A 1 211 ? 12.259 -0.634 14.642 1.00 84.62 211 HIS A N 1
ATOM 1831 C CA . HIS A 1 211 ? 12.461 0.207 13.462 1.00 84.62 211 HIS A CA 1
ATOM 1832 C C . HIS A 1 211 ? 11.213 1.008 13.041 1.00 84.62 211 HIS A C 1
ATOM 1834 O O . HIS A 1 211 ? 11.283 1.787 12.085 1.00 84.62 211 HIS A O 1
ATOM 1840 N N . PHE A 1 212 ? 10.075 0.852 13.728 1.00 88.44 212 PHE A N 1
ATOM 1841 C CA . PHE A 1 212 ? 8.852 1.598 13.438 1.00 88.44 212 PHE A CA 1
ATOM 1842 C C . PHE A 1 212 ? 8.510 2.614 14.528 1.00 88.44 212 PHE A C 1
ATOM 1844 O O . PHE A 1 212 ? 8.387 2.302 15.707 1.00 88.44 212 PHE A O 1
ATOM 1851 N N . ILE A 1 213 ? 8.253 3.852 14.103 1.00 87.12 213 ILE A N 1
ATOM 1852 C CA . ILE A 1 213 ? 7.798 4.919 15.000 1.00 87.12 213 ILE A CA 1
ATOM 1853 C C . ILE A 1 213 ? 6.328 4.698 15.378 1.00 87.12 213 ILE A C 1
ATOM 1855 O O . ILE A 1 213 ? 5.503 4.410 14.503 1.00 87.12 213 ILE A O 1
ATOM 1859 N N . GLY A 1 214 ? 6.011 4.896 16.662 1.00 84.06 214 GLY A N 1
ATOM 1860 C CA . GLY A 1 214 ? 4.662 4.937 17.234 1.00 84.06 214 GLY A CA 1
ATOM 1861 C C . GLY A 1 214 ? 3.637 5.674 16.367 1.00 84.06 214 GLY A C 1
ATOM 1862 O O . GLY A 1 214 ? 3.862 6.822 15.982 1.00 84.06 214 GLY A O 1
ATOM 1863 N N . LYS A 1 215 ? 2.488 5.046 16.091 1.00 84.06 215 LYS A N 1
ATOM 1864 C CA . LYS A 1 215 ? 1.336 5.697 15.452 1.00 84.06 215 LYS A CA 1
ATOM 1865 C C . LYS A 1 215 ? 0.131 5.640 16.384 1.00 84.06 215 LYS A C 1
ATOM 1867 O O . LYS A 1 215 ? -0.426 4.572 16.626 1.00 84.06 215 LYS A O 1
ATOM 1872 N N . TYR A 1 216 ? -0.271 6.801 16.893 1.00 84.12 216 TYR A N 1
ATOM 1873 C CA . TYR A 1 216 ? -1.432 6.938 17.770 1.00 84.12 216 TYR A CA 1
ATOM 1874 C C . TYR A 1 216 ? -2.746 6.652 17.038 1.00 84.12 216 TYR A C 1
ATOM 1876 O O . TYR A 1 216 ? -2.867 6.906 15.838 1.00 84.12 216 TYR A O 1
ATOM 1884 N N . ASP A 1 217 ? -3.751 6.171 17.773 1.00 80.25 217 ASP A N 1
ATOM 1885 C CA . ASP A 1 217 ? -5.027 5.746 17.191 1.00 80.25 217 ASP A CA 1
ATOM 1886 C C . ASP A 1 217 ? -5.779 6.891 16.486 1.00 80.25 217 ASP A C 1
ATOM 1888 O O . ASP A 1 217 ? -6.306 6.674 15.395 1.00 80.25 217 ASP A O 1
ATOM 1892 N N . PHE A 1 218 ? -5.708 8.124 17.007 1.00 81.31 218 PHE A N 1
ATOM 1893 C CA . PHE A 1 218 ? -6.332 9.298 16.377 1.00 81.31 218 PHE A CA 1
ATOM 1894 C C . PHE A 1 218 ? -5.815 9.559 14.950 1.00 81.31 218 PHE A C 1
ATOM 1896 O O . PHE A 1 218 ? -6.553 10.044 14.093 1.00 81.31 218 PHE A O 1
ATOM 1903 N N . ILE A 1 219 ? -4.555 9.201 14.658 1.00 83.06 219 ILE A N 1
ATOM 1904 C CA . ILE A 1 219 ? -3.976 9.351 13.316 1.00 83.06 219 ILE A CA 1
ATOM 1905 C C . ILE A 1 219 ? -4.685 8.410 12.333 1.00 83.06 219 ILE A C 1
ATOM 1907 O O . ILE A 1 219 ? -4.888 8.777 11.178 1.00 83.06 219 ILE A O 1
ATOM 1911 N N . TYR A 1 220 ? -5.094 7.214 12.768 1.00 79.38 220 TYR A N 1
ATOM 1912 C CA . TYR A 1 220 ? -5.849 6.293 11.911 1.00 79.38 220 TYR A CA 1
ATOM 1913 C C . TYR A 1 220 ? -7.256 6.792 11.656 1.00 79.38 220 TYR A C 1
ATOM 1915 O O . TYR A 1 220 ? -7.745 6.659 10.541 1.00 79.38 220 TYR A O 1
ATOM 1923 N N . ASP A 1 221 ? -7.907 7.366 12.662 1.00 80.19 221 ASP A N 1
ATOM 1924 C CA . ASP A 1 221 ? -9.252 7.901 12.474 1.00 80.19 221 ASP A CA 1
ATOM 1925 C C . ASP A 1 221 ? -9.222 9.090 11.509 1.00 80.19 221 ASP A C 1
ATOM 1927 O O . ASP A 1 221 ? -10.041 9.163 10.592 1.00 80.19 221 ASP A O 1
ATOM 1931 N N . PHE A 1 222 ? -8.181 9.921 11.579 1.00 82.06 222 PHE A N 1
ATOM 1932 C CA . PHE A 1 222 ? -7.937 10.952 10.574 1.00 82.06 222 PHE A CA 1
ATOM 1933 C C . PHE A 1 222 ? -7.664 10.381 9.171 1.00 82.06 222 PHE A C 1
ATOM 1935 O O . PHE A 1 222 ? -8.142 10.920 8.172 1.00 82.06 222 PHE A O 1
ATOM 1942 N N . GLU A 1 223 ? -6.927 9.274 9.058 1.00 82.00 223 GLU A N 1
ATOM 1943 C CA . GLU A 1 223 ? -6.720 8.600 7.770 1.00 82.00 223 GLU A CA 1
ATOM 1944 C C . GLU A 1 223 ? -8.002 7.962 7.221 1.00 82.00 223 GLU A C 1
ATOM 1946 O O . GLU A 1 223 ? -8.245 8.056 6.019 1.00 82.00 223 GLU A O 1
ATOM 1951 N N . LYS A 1 224 ? -8.861 7.389 8.072 1.00 79.56 224 LYS A N 1
ATOM 1952 C CA . LYS A 1 224 ? -10.189 6.893 7.675 1.00 79.56 224 LYS A CA 1
ATOM 1953 C C . LYS A 1 224 ? -11.061 8.016 7.134 1.00 79.56 224 LYS A C 1
ATOM 1955 O O . LYS A 1 224 ? -11.711 7.825 6.109 1.00 79.56 224 LYS A O 1
ATOM 1960 N N . VAL A 1 225 ? -11.045 9.176 7.791 1.00 76.94 225 VAL A N 1
ATOM 1961 C CA . VAL A 1 225 ? -11.746 10.376 7.321 1.00 76.94 225 VAL A CA 1
ATOM 1962 C C . VAL A 1 225 ? -11.204 10.792 5.957 1.00 76.94 225 VAL A C 1
ATOM 1964 O O . VAL A 1 225 ? -11.974 10.913 5.011 1.00 76.94 225 VAL A O 1
ATOM 1967 N N . LYS A 1 226 ? -9.880 10.902 5.797 1.00 77.19 226 LYS A N 1
ATOM 1968 C CA . LYS A 1 226 ? -9.264 11.222 4.498 1.00 77.19 226 LYS A CA 1
ATOM 1969 C C . LYS A 1 226 ? -9.631 10.231 3.396 1.00 77.19 226 LYS A C 1
ATOM 1971 O O . LYS A 1 226 ? -9.864 10.651 2.272 1.00 77.19 226 LYS A O 1
ATOM 1976 N N . LEU A 1 227 ? -9.682 8.938 3.706 1.00 77.38 227 LEU A N 1
ATOM 1977 C CA . LEU A 1 227 ? -10.093 7.897 2.762 1.00 77.38 227 LEU A CA 1
ATOM 1978 C C . LEU A 1 227 ? -11.564 8.004 2.380 1.00 77.38 227 LEU A C 1
ATOM 1980 O O . LEU A 1 227 ? -11.896 7.840 1.211 1.00 77.38 227 LEU A O 1
ATOM 1984 N N . ALA A 1 228 ? -12.438 8.266 3.351 1.00 71.25 228 ALA A N 1
ATOM 1985 C CA . ALA A 1 228 ? -13.857 8.482 3.097 1.00 71.25 228 ALA A CA 1
ATOM 1986 C C . ALA A 1 228 ? -14.088 9.734 2.235 1.00 71.25 228 ALA A C 1
ATOM 1988 O O . ALA A 1 228 ? -14.967 9.735 1.380 1.00 71.25 228 ALA A O 1
ATOM 1989 N N . LEU A 1 229 ? -13.250 10.757 2.411 1.00 68.50 229 LEU A N 1
ATOM 1990 C CA . LEU A 1 229 ? -13.257 11.989 1.623 1.00 68.50 229 LEU A CA 1
ATOM 1991 C C . LEU A 1 229 ? -12.493 11.877 0.293 1.00 68.50 229 LEU A C 1
ATOM 1993 O O . LEU A 1 229 ? -12.461 12.839 -0.470 1.00 68.50 229 LEU A O 1
ATOM 1997 N N . ASN A 1 230 ? -11.850 10.743 -0.001 1.00 66.69 230 ASN A N 1
ATOM 1998 C CA . ASN A 1 230 ? -11.011 10.615 -1.186 1.00 66.69 230 ASN A CA 1
ATOM 1999 C C . ASN A 1 230 ? -11.873 10.502 -2.462 1.00 66.69 230 ASN A C 1
ATOM 2001 O O . ASN A 1 230 ? -12.500 9.476 -2.729 1.00 66.69 230 ASN A O 1
ATOM 2005 N N . ILE A 1 231 ? -11.869 11.573 -3.263 1.00 53.19 231 ILE A N 1
ATOM 2006 C CA . ILE A 1 231 ? -12.735 11.869 -4.428 1.00 53.19 231 ILE A CA 1
ATOM 2007 C C . ILE A 1 231 ? -12.336 11.061 -5.686 1.00 53.19 231 ILE A C 1
ATOM 2009 O O . ILE A 1 231 ? -12.618 11.442 -6.818 1.00 53.19 231 ILE A O 1
ATOM 2013 N N . GLN A 1 232 ? -11.633 9.938 -5.535 1.00 54.31 232 GLN A N 1
ATOM 2014 C CA . GLN A 1 232 ? -11.086 9.195 -6.681 1.00 54.31 232 GLN A CA 1
ATOM 2015 C C . GLN A 1 232 ? -11.952 8.013 -7.142 1.00 54.31 232 GLN A C 1
ATOM 2017 O O . GLN A 1 232 ? -11.634 7.361 -8.133 1.00 54.31 232 GLN A O 1
ATOM 2022 N N . GLY A 1 233 ? -13.072 7.729 -6.470 1.00 55.66 233 GLY A N 1
ATOM 2023 C CA . GLY A 1 233 ? -14.010 6.702 -6.937 1.00 55.66 233 GLY A CA 1
ATOM 2024 C C . GLY A 1 233 ? -14.692 7.111 -8.248 1.00 55.66 233 GLY A C 1
ATOM 2025 O O . GLY A 1 233 ? -15.164 8.229 -8.362 1.00 55.66 233 GLY A O 1
ATOM 2026 N N . LYS A 1 234 ? -14.837 6.216 -9.230 1.00 57.38 234 LYS A N 1
ATOM 2027 C CA . LYS A 1 234 ? -15.514 6.540 -10.511 1.00 57.38 234 LYS A CA 1
ATOM 2028 C C . LYS A 1 234 ? -16.975 7.019 -10.348 1.00 57.38 234 LYS A C 1
ATOM 2030 O O . LYS A 1 234 ? -17.531 7.608 -11.267 1.00 57.38 234 LYS A O 1
ATOM 2035 N N . ASN A 1 235 ? -17.602 6.772 -9.193 1.00 67.12 235 ASN A N 1
ATOM 2036 C CA . ASN A 1 235 ? -19.008 7.070 -8.919 1.00 67.12 235 ASN A CA 1
ATOM 2037 C C . ASN A 1 235 ? -19.177 8.315 -8.026 1.00 67.12 235 ASN A C 1
ATOM 2039 O O . ASN A 1 235 ? -19.064 8.223 -6.803 1.00 67.12 235 ASN A O 1
ATOM 2043 N N . GLN A 1 236 ? -19.505 9.455 -8.642 1.00 63.69 236 GLN A N 1
ATOM 2044 C CA . GLN A 1 236 ? -19.733 10.741 -7.964 1.00 63.69 236 GLN A CA 1
ATOM 2045 C C . GLN A 1 236 ? -20.811 10.671 -6.867 1.00 63.69 236 GLN A C 1
ATOM 2047 O O . GLN A 1 236 ? -20.639 11.260 -5.806 1.00 63.69 236 GLN A O 1
ATOM 2052 N N . VAL A 1 237 ? -21.885 9.895 -7.058 1.00 73.12 237 VAL A N 1
ATOM 2053 C CA . VAL A 1 237 ? -22.982 9.785 -6.073 1.00 73.12 237 VAL A CA 1
ATOM 2054 C C . VAL A 1 237 ? -22.500 9.132 -4.776 1.00 73.12 237 VAL A C 1
ATOM 2056 O O . VAL A 1 237 ? -22.816 9.594 -3.676 1.00 73.12 237 VAL A O 1
ATOM 2059 N N . SER A 1 238 ? -21.679 8.082 -4.889 1.00 68.00 238 SER A N 1
ATOM 2060 C CA . SER A 1 238 ? -21.069 7.441 -3.718 1.00 68.00 238 SER A CA 1
ATOM 2061 C C . SER A 1 238 ? -20.130 8.398 -2.983 1.00 68.00 238 SER A C 1
ATOM 2063 O O . SER A 1 238 ? -20.080 8.361 -1.756 1.00 68.00 238 SER A O 1
ATOM 2065 N N . GLN A 1 239 ? -19.414 9.259 -3.710 1.00 66.06 239 GLN A N 1
ATOM 2066 C CA . GLN A 1 239 ? -18.511 10.243 -3.112 1.00 66.06 239 GLN A CA 1
ATOM 2067 C C . GLN A 1 239 ? -19.273 11.300 -2.321 1.00 66.06 239 GLN A C 1
ATOM 2069 O O . GLN A 1 239 ? -18.941 11.541 -1.164 1.00 66.06 239 GLN A O 1
ATOM 2074 N N . THR A 1 240 ? -20.312 11.899 -2.912 1.00 69.12 240 THR A N 1
ATOM 2075 C CA . THR A 1 240 ? -21.145 12.900 -2.232 1.00 69.12 240 THR A CA 1
ATOM 2076 C C . THR A 1 240 ? -21.783 12.311 -0.978 1.00 69.12 240 THR A C 1
ATOM 2078 O O . THR A 1 240 ? -21.779 12.942 0.075 1.00 69.12 240 THR A O 1
ATOM 2081 N N . THR A 1 241 ? -22.263 11.069 -1.063 1.00 77.38 241 THR A N 1
ATOM 2082 C CA . THR A 1 241 ? -22.855 10.363 0.081 1.00 77.38 241 THR A CA 1
ATOM 2083 C C . THR A 1 241 ? -21.842 10.152 1.208 1.00 77.38 241 THR A C 1
ATOM 2085 O O . THR A 1 241 ? -22.159 10.384 2.374 1.00 77.38 241 THR A O 1
ATOM 2088 N N . ASP A 1 242 ? -20.619 9.727 0.886 1.00 70.88 242 ASP A N 1
ATOM 2089 C CA . ASP A 1 242 ? -19.572 9.524 1.891 1.00 70.88 242 ASP A CA 1
ATOM 2090 C C . ASP A 1 242 ? -19.089 10.853 2.491 1.00 70.88 242 ASP A C 1
ATOM 2092 O O . ASP A 1 242 ? -18.861 10.925 3.700 1.00 70.88 242 ASP A O 1
ATOM 2096 N N . TYR A 1 243 ? -19.043 11.925 1.694 1.00 75.12 243 TYR A N 1
ATOM 2097 C CA . TYR A 1 243 ? -18.785 13.285 2.173 1.00 75.12 243 TYR A CA 1
ATOM 2098 C C . TYR A 1 243 ? -19.826 13.738 3.198 1.00 75.12 243 TYR A C 1
ATOM 2100 O O . TYR A 1 243 ? -19.464 14.213 4.273 1.00 75.12 243 TYR A O 1
ATOM 2108 N N . LEU A 1 244 ? -21.114 13.552 2.892 1.00 78.31 244 LEU A N 1
ATOM 2109 C CA . LEU A 1 244 ? -22.207 13.911 3.796 1.00 78.31 244 LEU A CA 1
ATOM 2110 C C . LEU A 1 244 ? -22.140 13.113 5.100 1.00 78.31 244 LEU A C 1
ATOM 2112 O O . LEU A 1 244 ? -22.294 13.690 6.170 1.00 78.31 244 LEU A O 1
ATOM 2116 N N . LYS A 1 245 ? -21.833 11.812 5.036 1.00 79.75 245 LYS A N 1
ATOM 2117 C CA . LYS A 1 245 ? -21.649 10.983 6.240 1.00 79.75 245 LYS A CA 1
ATOM 2118 C C . LYS A 1 245 ? -20.501 11.479 7.113 1.00 79.75 245 LYS A C 1
ATOM 2120 O O . LYS A 1 245 ? -20.648 11.556 8.328 1.00 79.75 245 LYS A O 1
ATOM 2125 N N . VAL A 1 246 ? -19.360 11.816 6.508 1.00 76.00 246 VAL A N 1
ATOM 2126 C CA . VAL A 1 246 ? -18.218 12.374 7.246 1.00 76.00 246 VAL A CA 1
ATOM 2127 C C . VAL A 1 246 ? -18.587 13.717 7.872 1.00 76.00 246 VAL A C 1
ATOM 2129 O O . VAL A 1 246 ? -18.271 13.947 9.036 1.00 76.00 246 VAL A O 1
ATOM 2132 N N . PHE A 1 247 ? -19.272 14.580 7.123 1.00 75.69 247 PHE A N 1
ATOM 2133 C CA . PHE A 1 247 ? -19.699 15.891 7.598 1.00 75.69 247 PHE A CA 1
ATOM 2134 C C . PHE A 1 247 ? -20.672 15.797 8.781 1.00 75.69 247 PHE A C 1
ATOM 2136 O O . PHE A 1 247 ? -20.475 16.488 9.779 1.00 75.69 247 PHE A O 1
ATOM 2143 N N . ILE A 1 248 ? -21.671 14.911 8.700 1.00 81.50 248 ILE A N 1
ATOM 2144 C CA . ILE A 1 248 ? -22.615 14.630 9.792 1.00 81.50 248 ILE A CA 1
ATOM 2145 C C . ILE A 1 248 ? -21.852 14.149 11.027 1.00 81.50 248 ILE A C 1
ATOM 2147 O O . ILE A 1 248 ? -21.921 14.793 12.066 1.00 81.50 248 ILE A O 1
ATOM 2151 N N . ASN A 1 249 ? -21.020 13.111 10.889 1.00 79.12 249 ASN A N 1
ATOM 2152 C CA . ASN A 1 249 ? -20.252 12.570 12.014 1.00 79.12 249 ASN A CA 1
ATOM 2153 C C . ASN A 1 249 ? -19.336 13.619 12.669 1.00 79.12 249 ASN A C 1
ATOM 2155 O O . ASN A 1 249 ? -19.148 13.615 13.884 1.00 79.12 249 ASN A O 1
ATOM 2159 N N . PHE A 1 250 ? -18.738 14.510 11.873 1.00 77.00 250 PHE A N 1
ATOM 2160 C CA . PHE A 1 250 ? -17.882 15.578 12.387 1.00 77.00 250 PHE A CA 1
ATOM 2161 C C . PHE A 1 250 ? -18.688 16.660 13.113 1.00 77.00 250 PHE A C 1
ATOM 2163 O O . PHE A 1 250 ? -18.258 17.161 14.151 1.00 77.00 250 PHE A O 1
ATOM 2170 N N . THR A 1 251 ? -19.870 16.986 12.596 1.00 79.94 251 THR A N 1
ATOM 2171 C CA . THR A 1 251 ? -20.786 17.942 13.220 1.00 79.94 251 THR A CA 1
ATOM 2172 C C . THR A 1 251 ? -21.308 17.391 14.546 1.00 79.94 251 THR A C 1
ATOM 2174 O O . THR A 1 251 ? -21.245 18.094 15.551 1.00 79.94 251 THR A O 1
ATOM 2177 N N . ASP A 1 252 ? -21.703 16.117 14.588 1.00 84.25 252 ASP A N 1
ATOM 2178 C CA . ASP A 1 252 ? -22.128 15.433 15.814 1.00 84.25 252 ASP A CA 1
ATOM 2179 C C . ASP A 1 252 ? -21.007 15.408 16.862 1.00 84.25 252 ASP A C 1
ATOM 2181 O O . ASP A 1 252 ? -2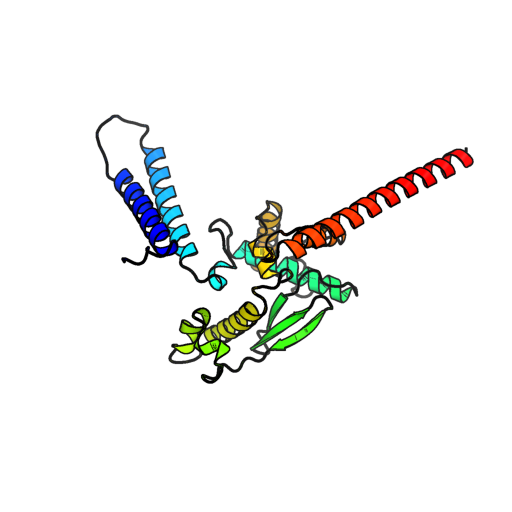1.236 15.705 18.034 1.00 84.25 252 ASP A O 1
ATOM 2185 N N . TYR A 1 253 ? -19.767 15.126 16.446 1.00 81.44 253 TYR A N 1
ATOM 2186 C CA . TYR A 1 253 ? -18.606 15.185 17.336 1.00 81.44 253 TYR A CA 1
ATOM 2187 C C . TYR A 1 253 ? -18.409 16.581 17.951 1.00 81.44 253 TYR A C 1
ATOM 2189 O O . TYR A 1 253 ? -18.168 16.695 19.156 1.00 81.44 253 TYR A O 1
ATOM 2197 N N . ILE A 1 254 ? -18.528 17.646 17.148 1.00 80.00 254 ILE A N 1
ATOM 2198 C CA . ILE A 1 254 ? -18.421 19.031 17.634 1.00 80.00 254 ILE A CA 1
ATOM 2199 C C . ILE A 1 254 ? -19.552 19.347 18.614 1.00 80.00 254 ILE A C 1
ATOM 2201 O O . ILE A 1 254 ? -19.283 19.894 19.682 1.00 80.00 254 ILE A O 1
ATOM 2205 N N . ILE A 1 255 ? -20.794 18.989 18.276 1.00 86.56 255 ILE A N 1
ATOM 2206 C CA . ILE A 1 255 ? -21.962 19.220 19.134 1.00 86.56 255 ILE A CA 1
ATOM 2207 C C . ILE A 1 255 ? -21.758 18.549 20.495 1.00 86.56 255 ILE A C 1
ATOM 2209 O O . ILE A 1 255 ? -21.883 19.215 21.524 1.00 86.56 255 ILE A O 1
ATOM 2213 N N . ASN A 1 256 ? -21.368 17.273 20.504 1.00 88.69 256 ASN A N 1
ATOM 2214 C CA . ASN A 1 256 ? -21.129 16.525 21.738 1.00 88.69 256 ASN A CA 1
ATOM 2215 C C . ASN A 1 256 ? -19.986 17.141 22.561 1.00 88.69 256 ASN A C 1
ATOM 2217 O O . ASN A 1 256 ? -20.131 17.338 23.764 1.00 88.69 256 ASN A O 1
ATOM 2221 N N . SER A 1 257 ? -18.887 17.539 21.910 1.00 83.06 257 SER A N 1
ATOM 2222 C CA . SER A 1 257 ? -17.750 18.187 22.587 1.00 83.06 257 SER A CA 1
ATOM 2223 C C . SER A 1 257 ? -18.145 19.521 23.239 1.00 83.06 257 SER A C 1
ATOM 2225 O O . SER A 1 257 ? -17.689 19.849 24.335 1.00 83.06 257 SER A O 1
ATOM 2227 N N . ILE A 1 258 ? -19.007 20.304 22.579 1.00 87.81 258 ILE A N 1
ATOM 2228 C CA . ILE A 1 258 ? -19.532 21.562 23.128 1.00 87.81 258 ILE A CA 1
ATOM 2229 C C . ILE A 1 258 ? -20.436 21.279 24.333 1.00 87.81 258 ILE A C 1
ATOM 2231 O O . ILE A 1 258 ? -20.290 21.939 25.362 1.00 87.81 258 ILE A O 1
ATOM 2235 N N . GLN A 1 259 ? -21.335 20.297 24.234 1.00 91.56 259 GLN A N 1
ATOM 2236 C CA . GLN A 1 259 ? -22.233 19.915 25.329 1.00 91.56 259 GLN A CA 1
ATOM 2237 C C . GLN A 1 259 ? -21.462 19.439 26.564 1.00 91.56 259 GLN A C 1
ATOM 2239 O O . GLN A 1 259 ? -21.757 19.877 27.675 1.00 91.56 259 GLN A O 1
ATOM 2244 N N . GLU A 1 260 ? -20.434 18.607 26.384 1.00 91.06 260 GLU A N 1
ATOM 2245 C CA . GLU A 1 260 ? -19.558 18.171 27.477 1.00 91.06 260 GLU A CA 1
ATOM 2246 C C . GLU A 1 260 ? -18.890 19.359 28.180 1.00 91.06 260 GLU A C 1
ATOM 2248 O O . GLU A 1 260 ? -18.872 19.423 29.411 1.00 91.06 260 GLU A O 1
ATOM 2253 N N . HIS A 1 261 ? -18.400 20.340 27.417 1.00 89.81 261 HIS A N 1
ATOM 2254 C CA . HIS A 1 261 ? -17.758 21.525 27.982 1.00 89.81 261 HIS A CA 1
ATOM 2255 C C . HIS A 1 261 ? -18.742 22.445 28.729 1.00 89.81 261 HIS A C 1
ATOM 2257 O O . HIS A 1 261 ? -18.394 23.003 29.773 1.00 89.81 261 HIS A O 1
ATOM 2263 N N . VAL A 1 262 ? -19.975 22.593 28.228 1.00 92.69 262 VAL A N 1
ATOM 2264 C CA . VAL A 1 262 ? -21.047 23.339 28.915 1.00 92.69 262 VAL A CA 1
ATOM 2265 C C . VAL A 1 262 ? -21.410 22.655 30.233 1.00 92.69 262 VAL A C 1
ATOM 2267 O O . VAL A 1 262 ? -21.414 23.309 31.277 1.00 92.69 262 VAL A O 1
ATOM 2270 N N . ASN A 1 263 ? -21.605 21.336 30.214 1.00 92.50 263 ASN A N 1
ATOM 2271 C CA . ASN A 1 263 ? -21.948 20.557 31.404 1.00 92.50 263 ASN A CA 1
ATOM 2272 C C . ASN A 1 263 ? -20.861 20.644 32.488 1.00 92.50 263 ASN A C 1
ATOM 2274 O O . ASN A 1 263 ? -21.175 20.807 33.668 1.00 92.50 263 ASN A O 1
ATOM 2278 N N . GLN A 1 264 ? -19.582 20.587 32.102 1.00 91.25 264 GLN A N 1
ATOM 2279 C CA . GLN A 1 264 ? -18.463 20.756 33.037 1.00 91.25 264 GLN A CA 1
ATOM 2280 C C . GLN A 1 264 ? -18.465 22.144 33.691 1.00 91.25 264 GLN A C 1
ATOM 2282 O O . GLN A 1 264 ? -18.281 22.244 34.904 1.00 91.25 264 GLN A O 1
ATOM 2287 N N . LYS A 1 265 ? -18.731 23.207 32.918 1.00 91.00 265 LYS A N 1
ATOM 2288 C CA . LYS A 1 265 ? -18.824 24.577 33.451 1.00 91.00 265 LYS A CA 1
ATOM 2289 C C . LYS A 1 265 ? -19.975 24.746 34.438 1.00 91.00 265 LYS A C 1
ATOM 2291 O O . LYS A 1 265 ? -19.800 25.371 35.485 1.00 91.00 265 LYS A O 1
ATOM 2296 N N . GLU A 1 266 ? -21.140 24.185 34.128 1.00 91.00 266 GLU A N 1
ATOM 2297 C CA . GLU A 1 266 ? -22.295 24.231 35.029 1.00 91.00 266 GLU A CA 1
ATOM 2298 C C . GLU A 1 266 ? -22.032 23.496 36.345 1.00 91.00 266 GLU A C 1
ATOM 2300 O O . GLU A 1 266 ? -22.451 23.967 37.402 1.00 91.00 266 GLU A O 1
ATOM 2305 N N . GLN A 1 267 ? -21.311 22.373 36.304 1.00 88.00 267 GLN A N 1
ATOM 2306 C CA . GLN A 1 267 ? -20.914 21.646 37.510 1.00 88.00 267 GLN A CA 1
ATOM 2307 C C . GLN A 1 267 ? -19.939 22.459 38.368 1.00 88.00 267 GLN A C 1
ATOM 2309 O O . GLN A 1 267 ? -20.169 22.580 39.569 1.00 88.00 267 GLN A O 1
ATOM 2314 N N . THR A 1 268 ? -18.921 23.088 37.768 1.00 89.19 268 THR A N 1
ATOM 2315 C CA . THR A 1 268 ? -17.976 23.947 38.509 1.00 89.19 268 THR A CA 1
ATOM 2316 C C . THR A 1 268 ? -18.631 25.180 39.132 1.00 89.19 268 THR A C 1
ATOM 2318 O O . THR A 1 268 ? -18.226 25.611 40.207 1.00 89.19 268 THR A O 1
ATOM 2321 N N . ASN A 1 269 ? -19.662 25.739 38.493 1.00 86.81 269 ASN A N 1
ATOM 2322 C CA . ASN A 1 269 ? -20.390 26.891 39.032 1.00 86.81 269 ASN A CA 1
ATOM 2323 C C . ASN A 1 269 ? -21.356 26.515 40.163 1.00 86.81 269 ASN A C 1
ATOM 2325 O O . ASN A 1 269 ? -21.720 27.381 40.946 1.00 86.81 269 ASN A O 1
ATOM 2329 N N . LYS A 1 270 ? -21.792 25.252 40.244 1.00 84.12 270 LYS A N 1
ATOM 2330 C CA . LYS A 1 270 ? -22.624 24.748 41.350 1.00 84.12 270 LYS A CA 1
ATOM 2331 C C . LYS A 1 270 ? -21.803 24.335 42.575 1.00 84.12 270 LYS A C 1
ATOM 2333 O O . LYS A 1 270 ? -22.375 24.179 43.648 1.00 84.12 270 LYS A O 1
ATOM 2338 N N . SER A 1 271 ? -20.500 24.100 42.410 1.00 77.25 271 SER A N 1
ATOM 2339 C CA . SER A 1 271 ? -19.588 23.691 43.487 1.00 77.25 271 SER A CA 1
ATOM 2340 C C . SER A 1 271 ? -18.854 24.848 44.176 1.00 77.25 271 SER A C 1
ATOM 2342 O O . SER A 1 271 ? -18.183 24.599 45.175 1.00 77.25 271 SER A O 1
ATOM 2344 N N . ASN A 1 272 ? -18.956 26.067 43.640 1.00 69.00 272 ASN A N 1
ATOM 2345 C CA . ASN A 1 272 ? -18.408 27.303 44.211 1.00 69.00 272 ASN A CA 1
ATOM 2346 C C . ASN A 1 272 ? -19.528 28.137 44.836 1.00 69.00 272 ASN A C 1
ATOM 2348 O O . ASN A 1 272 ? -19.246 28.808 45.850 1.00 69.00 272 ASN A O 1
#

Organism: Tetrahymena thermophila (strain SB210) (NCBI:txid312017)

Sequence (272 aa):
MAKKPSLYLFIKNELLLLFLKGIRGLFENKARERSYNFYPKLFGFGATFFGYFWLKQQLKFEFDQRPQINILIPEFIYKSRREHHVYWEMSRLARGKSTTFTHYIWDDESKMVYYIDKKGKQSFEKNIFSRERLDVSDNPLFEKILRAPSITPELFKRGNELIAYTKHMDNRYDLDNYLHQKSITISDWIRAIYYQIWLTFQISNRYRYDHFIGKYDFIYDFEKVKLALNIQGKNQVSQTTDYLKVFINFTDYIINSIQEHVNQKEQTNKSN

Radius of gyration: 25.3 Å; chains: 1; bounding box: 54×59×86 Å

Foldseek 3Di:
DDDDPPPVVVVVVVLVVVLVVLVVVLVPDDDDDDDPPPVSNVVSVVCNVLSVVLVVLVPDDPVVNLQPVDVVRDNLLSVLVLVLLVVVQVVQVVVVHFGQAKEWDQDPVVRWIWIQDRNRDIDTDDDDPDCPPPVQVPDPLCVCLVPDPDCDSVSSSSVRVVVVCVVCVLPLRHPSNLSSVDDDDPVSVVLSVLLVVCVVVVVDDPVVPPSHDDDDPVVSVVVSLVSLCPCPHPDNVSNVVSVVVSVVVVVVVVVVVVVVVVVVVVVVVVVD

pLDDT: mean 77.94, std 11.74, range [37.75, 92.81]